Protein AF-A0A0L7LKC6-F1 (afdb_monomer_lite)

Structure (mmCIF, N/CA/C/O backbone):
data_AF-A0A0L7LKC6-F1
#
_entry.id   AF-A0A0L7LKC6-F1
#
loop_
_atom_site.group_PDB
_atom_site.id
_atom_site.type_symbol
_atom_site.label_atom_id
_atom_site.label_alt_id
_atom_site.label_comp_id
_atom_site.label_asym_id
_atom_site.label_entity_id
_atom_site.label_seq_id
_atom_site.pdbx_PDB_ins_code
_atom_site.Cartn_x
_atom_site.Cartn_y
_atom_site.Cartn_z
_atom_site.occupancy
_atom_site.B_iso_or_equiv
_atom_site.auth_seq_id
_atom_site.auth_comp_id
_atom_site.auth_asym_id
_atom_site.auth_atom_id
_atom_site.pdbx_PDB_model_num
ATOM 1 N N . MET A 1 1 ? -8.008 8.642 -16.893 1.00 49.41 1 MET A N 1
ATOM 2 C CA . MET A 1 1 ? -7.868 8.907 -15.448 1.00 49.41 1 MET A CA 1
ATOM 3 C C . MET A 1 1 ? -7.199 10.261 -15.296 1.00 49.41 1 MET A C 1
ATOM 5 O O . MET A 1 1 ? -6.427 10.618 -16.181 1.00 49.41 1 MET A O 1
ATOM 9 N N . ALA A 1 2 ? -7.560 11.034 -14.273 1.00 48.38 2 ALA A N 1
ATOM 10 C CA . ALA A 1 2 ? -6.862 12.281 -13.967 1.00 48.38 2 ALA A CA 1
ATOM 11 C C . ALA A 1 2 ? -5.479 11.953 -13.381 1.00 48.38 2 ALA A C 1
ATOM 13 O O . ALA A 1 2 ? -5.348 10.960 -12.669 1.00 48.38 2 ALA A O 1
ATOM 14 N N . SER A 1 3 ? -4.467 12.750 -13.718 1.00 54.53 3 SER A N 1
ATOM 15 C CA . SER A 1 3 ? -3.133 12.665 -13.119 1.00 54.53 3 SER A CA 1
ATOM 16 C C . SER A 1 3 ? -3.186 12.980 -11.621 1.00 54.53 3 SER A C 1
ATOM 18 O O . SER A 1 3 ? -4.077 13.701 -11.168 1.00 54.53 3 SER A O 1
ATOM 20 N N . GLU A 1 4 ? -2.225 12.453 -10.865 1.00 56.22 4 GLU A N 1
ATOM 21 C CA . GLU A 1 4 ? -2.029 12.768 -9.448 1.00 56.22 4 GLU A CA 1
ATOM 22 C C . GLU A 1 4 ? -1.992 14.291 -9.212 1.00 56.22 4 GLU A C 1
ATOM 24 O O . GLU A 1 4 ? -1.415 15.040 -10.004 1.00 56.22 4 GLU A O 1
ATOM 29 N N . THR A 1 5 ? -2.659 14.757 -8.152 1.00 63.75 5 THR A N 1
ATOM 30 C CA . THR A 1 5 ? -2.637 16.165 -7.727 1.00 63.75 5 THR A CA 1
ATOM 31 C C . THR A 1 5 ? -1.798 16.249 -6.464 1.00 63.75 5 THR A C 1
ATOM 33 O O . THR A 1 5 ? -2.287 15.955 -5.381 1.00 63.75 5 THR A O 1
ATOM 36 N N . ILE A 1 6 ? -0.527 16.612 -6.619 1.00 61.69 6 ILE A N 1
ATOM 37 C CA . ILE A 1 6 ? 0.430 16.690 -5.512 1.00 61.69 6 ILE A CA 1
ATOM 38 C C . ILE A 1 6 ? 0.058 17.881 -4.626 1.00 61.69 6 ILE A C 1
ATOM 40 O O . ILE A 1 6 ? -0.044 19.009 -5.109 1.00 61.69 6 ILE A O 1
ATOM 44 N N . VAL A 1 7 ? -0.129 17.634 -3.332 1.00 64.31 7 VAL A N 1
ATOM 45 C CA . VAL A 1 7 ? -0.417 18.666 -2.334 1.00 64.31 7 VAL A CA 1
ATOM 46 C C . VAL A 1 7 ? 0.659 18.572 -1.255 1.00 64.31 7 VAL A C 1
ATOM 48 O O . VAL A 1 7 ? 0.656 17.615 -0.484 1.00 64.31 7 VAL A O 1
ATOM 51 N N . PRO A 1 8 ? 1.598 19.531 -1.186 1.00 61.78 8 PRO A N 1
ATOM 52 C CA . PRO A 1 8 ? 2.610 19.523 -0.143 1.00 61.78 8 PRO A CA 1
ATOM 53 C C . PRO A 1 8 ? 1.982 19.648 1.256 1.00 61.78 8 PRO A C 1
ATOM 55 O O . PRO A 1 8 ? 0.966 20.341 1.405 1.00 61.78 8 PRO A O 1
ATOM 58 N N . PRO A 1 9 ? 2.587 19.040 2.293 1.00 57.75 9 PRO A N 1
ATOM 59 C CA . PRO A 1 9 ? 2.138 19.220 3.662 1.00 57.75 9 PRO A CA 1
ATOM 60 C C . PRO A 1 9 ? 2.182 20.702 4.036 1.00 57.75 9 PRO A C 1
ATOM 62 O O . PRO A 1 9 ? 3.088 21.433 3.649 1.00 57.75 9 PRO A O 1
ATOM 65 N N . THR A 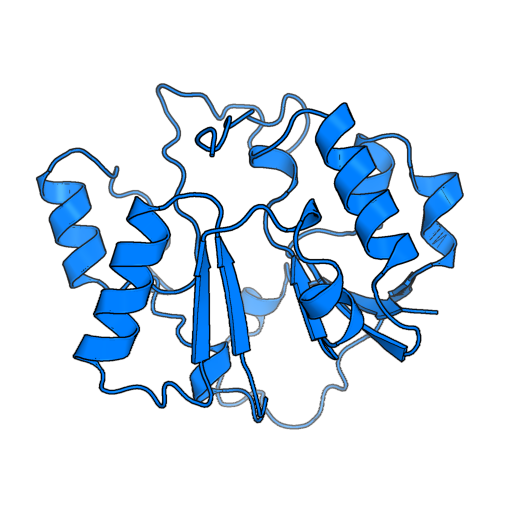1 10 ? 1.206 21.157 4.816 1.00 64.56 10 THR A N 1
ATOM 66 C CA . THR A 1 10 ? 1.157 22.545 5.312 1.00 64.56 10 THR A CA 1
ATOM 67 C C . THR A 1 10 ? 1.626 22.674 6.761 1.00 64.56 10 THR A C 1
ATOM 69 O O . THR A 1 10 ? 1.749 23.784 7.277 1.00 64.56 10 THR A O 1
ATOM 72 N N . VAL A 1 11 ? 1.895 21.545 7.423 1.00 53.06 11 VAL A N 1
ATOM 73 C CA . VAL A 1 11 ? 2.288 21.440 8.831 1.00 53.06 11 VAL A CA 1
ATOM 74 C C . VAL A 1 11 ? 3.196 20.227 9.042 1.00 53.06 11 VAL A C 1
ATOM 76 O O . VAL A 1 11 ? 2.973 19.177 8.444 1.00 53.06 11 VAL A O 1
ATOM 79 N N . GLY A 1 12 ? 4.180 20.363 9.937 1.00 58.22 12 GLY A N 1
ATOM 80 C CA . GLY A 1 12 ? 5.152 19.312 10.262 1.00 58.22 12 GLY A CA 1
ATOM 81 C C . GLY A 1 12 ? 6.422 19.360 9.409 1.00 58.22 12 GLY A C 1
ATOM 82 O O . GLY A 1 12 ? 6.702 20.362 8.748 1.00 58.22 12 GLY A O 1
ATOM 83 N N . ASP A 1 13 ? 7.204 18.281 9.457 1.00 41.50 13 ASP A N 1
ATOM 84 C CA . ASP A 1 13 ? 8.390 18.123 8.614 1.00 41.50 13 ASP A CA 1
ATOM 85 C C . ASP A 1 13 ? 7.995 18.156 7.128 1.00 41.50 13 ASP A C 1
ATOM 87 O O . ASP A 1 13 ? 6.923 17.686 6.751 1.00 41.50 13 ASP A O 1
ATOM 91 N N . GLN A 1 14 ? 8.856 18.740 6.287 1.00 52.66 14 GLN A N 1
ATOM 92 C CA . GLN A 1 14 ? 8.645 18.913 4.839 1.00 52.66 14 GLN A CA 1
ATOM 93 C C . GLN A 1 14 ? 7.528 19.908 4.448 1.00 52.66 14 GLN A C 1
ATOM 95 O O . GLN A 1 14 ? 7.188 20.010 3.269 1.00 52.66 14 GLN A O 1
ATOM 100 N N . ALA A 1 15 ? 7.004 20.708 5.390 1.00 64.00 15 ALA A N 1
ATOM 101 C CA . ALA A 1 15 ? 6.031 21.776 5.107 1.00 64.00 15 ALA A CA 1
ATOM 102 C C . ALA A 1 15 ? 6.582 22.950 4.260 1.00 64.00 15 ALA A C 1
ATOM 104 O O . ALA A 1 15 ? 5.842 23.840 3.844 1.00 64.00 15 ALA A O 1
ATOM 105 N N . ASP A 1 16 ? 7.891 22.975 4.006 1.00 62.47 16 ASP A N 1
ATOM 106 C CA . ASP A 1 16 ? 8.580 23.912 3.116 1.00 62.47 16 ASP A CA 1
ATOM 107 C C . ASP A 1 16 ? 8.631 23.439 1.645 1.00 62.47 16 ASP A C 1
ATOM 109 O O . ASP A 1 16 ? 9.067 24.189 0.759 1.00 62.47 16 ASP A O 1
ATOM 113 N N . CYS A 1 17 ? 8.156 22.222 1.362 1.00 59.12 17 CYS A N 1
ATOM 114 C CA . CYS A 1 17 ? 8.053 21.656 0.018 1.00 59.12 17 CYS A CA 1
ATOM 115 C C . CYS A 1 17 ? 6.951 22.336 -0.817 1.00 59.12 17 CYS A C 1
ATOM 117 O O . CYS A 1 17 ? 5.861 22.622 -0.335 1.00 59.12 17 CYS A O 1
ATOM 119 N N . ASN A 1 18 ? 7.213 22.596 -2.097 1.00 59.66 18 ASN A N 1
ATOM 120 C CA . ASN A 1 18 ? 6.288 23.201 -3.057 1.00 59.66 18 ASN A CA 1
ATOM 121 C C . ASN A 1 18 ? 6.643 22.818 -4.503 1.00 59.66 18 ASN A C 1
ATOM 123 O O . ASN A 1 18 ? 7.698 22.255 -4.776 1.00 59.66 18 ASN A O 1
ATOM 127 N N . GLU A 1 19 ? 5.784 23.170 -5.461 1.00 55.91 19 GLU A N 1
ATOM 128 C CA . GLU A 1 19 ? 5.959 22.816 -6.882 1.00 55.91 19 GLU A CA 1
ATOM 129 C C . GLU A 1 19 ? 7.264 23.347 -7.518 1.00 55.91 19 GLU A C 1
ATOM 131 O O . GLU A 1 19 ? 7.685 22.875 -8.574 1.00 55.91 19 GLU A O 1
ATOM 136 N N . VAL A 1 20 ? 7.923 24.336 -6.901 1.00 48.47 20 VAL A N 1
ATOM 137 C CA . VAL A 1 20 ? 9.159 24.950 -7.415 1.00 48.47 20 VAL A CA 1
ATOM 138 C C . VAL A 1 20 ? 10.409 24.235 -6.886 1.00 48.47 20 VAL A C 1
ATOM 140 O O . VAL A 1 20 ? 11.409 24.083 -7.612 1.00 48.47 20 VAL A O 1
ATOM 143 N N . ASN A 1 21 ? 10.383 23.812 -5.620 1.00 42.72 21 ASN A N 1
ATOM 144 C CA . ASN A 1 21 ? 11.525 23.212 -4.924 1.00 42.72 21 ASN A CA 1
ATOM 145 C C . ASN A 1 21 ? 11.410 21.690 -4.725 1.00 42.72 21 ASN A C 1
ATOM 147 O O . ASN A 1 21 ? 12.428 21.069 -4.428 1.00 42.72 21 ASN A O 1
ATOM 151 N N . THR A 1 22 ? 10.252 21.090 -5.007 1.00 43.66 22 THR A N 1
ATOM 152 C CA . THR A 1 22 ? 9.984 19.663 -4.805 1.00 43.66 22 THR A CA 1
ATOM 153 C C . THR A 1 22 ? 9.543 19.002 -6.110 1.00 43.66 22 THR A C 1
ATOM 155 O O . THR A 1 22 ? 8.730 19.529 -6.864 1.00 43.66 22 THR A O 1
ATOM 158 N N . CYS A 1 23 ? 10.114 17.834 -6.402 1.00 42.97 23 CYS A N 1
ATOM 159 C CA . CYS A 1 23 ? 9.735 16.979 -7.524 1.00 42.97 23 CYS A CA 1
ATOM 160 C C . CYS A 1 23 ? 9.348 15.618 -6.949 1.00 42.97 23 CYS A C 1
ATOM 162 O O . CYS A 1 23 ? 10.106 15.064 -6.156 1.00 42.97 23 CYS A O 1
ATOM 164 N N . HIS A 1 24 ? 8.165 15.125 -7.312 1.00 51.84 24 HIS A N 1
ATOM 165 C CA . HIS A 1 24 ? 7.630 13.883 -6.772 1.00 51.84 24 HIS A CA 1
ATOM 166 C C . HIS A 1 24 ? 8.155 12.659 -7.544 1.00 51.84 24 HIS A C 1
ATOM 168 O O . HIS A 1 24 ? 8.229 12.688 -8.774 1.00 51.84 24 HIS A O 1
ATOM 174 N N . VAL A 1 25 ? 8.548 11.612 -6.813 1.00 45.72 25 VAL A N 1
ATOM 175 C CA . VAL A 1 25 ? 9.184 10.390 -7.317 1.00 45.72 25 VAL A CA 1
ATOM 176 C C . VAL A 1 25 ? 8.585 9.214 -6.547 1.00 45.72 25 VAL A C 1
ATOM 178 O O . VAL A 1 25 ? 8.877 9.071 -5.363 1.00 45.72 25 VAL A O 1
ATOM 181 N N . ASP A 1 26 ? 7.750 8.396 -7.196 1.00 49.28 26 ASP A N 1
ATOM 182 C CA . ASP A 1 26 ? 7.097 7.251 -6.543 1.00 49.28 26 ASP A CA 1
ATOM 183 C C . ASP A 1 26 ? 8.088 6.084 -6.393 1.00 49.28 26 ASP A C 1
ATOM 185 O O . ASP A 1 26 ? 8.429 5.381 -7.348 1.00 49.28 26 ASP A O 1
ATOM 189 N N . GLU A 1 27 ? 8.635 5.927 -5.190 1.00 48.09 27 GLU A N 1
ATOM 190 C CA . GLU A 1 27 ? 9.711 4.992 -4.873 1.00 48.09 27 GLU A CA 1
ATOM 191 C C . GLU A 1 27 ? 9.216 3.536 -4.855 1.00 48.09 27 GLU A C 1
ATOM 193 O O . GLU A 1 27 ? 8.969 2.946 -3.803 1.00 48.09 27 GLU A O 1
ATOM 198 N N . PHE A 1 28 ? 9.099 2.928 -6.038 1.00 54.47 28 PHE A N 1
ATOM 199 C CA . PHE A 1 28 ? 8.843 1.490 -6.155 1.00 54.47 28 PHE A CA 1
ATOM 200 C C . PHE A 1 28 ? 9.919 0.742 -6.945 1.00 54.47 28 PHE A C 1
ATOM 202 O O . PHE A 1 28 ? 10.420 -0.277 -6.481 1.00 54.47 28 PHE A O 1
ATOM 209 N N . LEU A 1 29 ? 10.297 1.216 -8.136 1.00 49.72 29 LEU A N 1
ATOM 210 C CA . LEU A 1 29 ? 11.278 0.546 -8.997 1.00 49.72 29 LEU A CA 1
ATOM 211 C C . LEU A 1 29 ? 11.983 1.589 -9.862 1.00 49.72 29 LEU A C 1
ATOM 213 O O . LEU A 1 29 ? 11.552 1.819 -10.983 1.00 49.72 29 LEU A O 1
ATOM 217 N N . TYR A 1 30 ? 13.051 2.223 -9.390 1.00 54.31 30 TYR A N 1
ATOM 218 C CA . TYR A 1 30 ? 13.896 3.039 -10.264 1.00 54.31 30 TYR A CA 1
ATOM 219 C C . TYR A 1 30 ? 15.317 2.495 -10.252 1.00 54.31 30 TYR A C 1
ATOM 221 O O . TYR A 1 30 ? 15.909 2.335 -9.191 1.00 54.31 30 TYR A O 1
ATOM 229 N N . ASP A 1 31 ? 15.880 2.202 -11.423 1.00 54.69 31 ASP A N 1
ATOM 230 C CA . ASP A 1 31 ? 17.317 1.970 -11.528 1.00 54.69 31 ASP A CA 1
ATOM 231 C C . ASP A 1 31 ? 18.070 3.296 -11.735 1.00 54.69 31 ASP A C 1
ATOM 233 O O . ASP A 1 31 ? 17.504 4.330 -12.108 1.00 54.69 31 ASP A O 1
ATOM 237 N N . VAL A 1 32 ? 19.376 3.276 -11.467 1.00 53.59 32 VAL A N 1
ATOM 238 C CA . VAL A 1 32 ? 20.223 4.478 -11.505 1.00 53.59 32 VAL A CA 1
ATOM 239 C C . VAL A 1 32 ? 20.267 5.103 -12.909 1.00 53.59 32 VAL A C 1
ATOM 241 O O . VAL A 1 32 ? 20.351 6.325 -13.041 1.00 53.59 32 VAL A O 1
ATOM 244 N N . GLU A 1 33 ? 20.173 4.303 -13.975 1.00 58.47 33 GLU A N 1
ATOM 245 C CA . GLU A 1 33 ? 20.271 4.802 -15.351 1.00 58.47 33 GLU A CA 1
ATOM 246 C C . GLU A 1 33 ? 19.004 5.534 -15.808 1.00 58.47 33 GLU A C 1
ATOM 248 O O . GLU A 1 33 ? 19.078 6.503 -16.574 1.00 58.47 33 GLU A O 1
ATOM 253 N N . GLU A 1 34 ? 17.828 5.093 -15.371 1.00 60.25 34 GLU A N 1
ATOM 254 C CA . GLU A 1 34 ? 16.567 5.754 -15.701 1.00 60.25 34 GLU A CA 1
ATOM 255 C C . GLU A 1 34 ? 16.371 7.046 -14.911 1.00 60.25 34 GLU A C 1
ATOM 257 O O . GLU A 1 34 ? 16.004 8.068 -15.505 1.00 60.25 34 GLU A O 1
ATOM 262 N N . VAL A 1 35 ? 16.754 7.052 -13.631 1.00 58.72 35 VAL A N 1
ATOM 263 C CA . VAL A 1 35 ? 16.896 8.277 -12.826 1.00 58.72 35 VAL A CA 1
ATOM 264 C C . VAL A 1 35 ? 17.826 9.266 -13.537 1.00 58.72 35 VAL A C 1
ATOM 266 O O . VAL A 1 35 ? 17.485 10.441 -13.706 1.00 58.72 35 VAL A O 1
ATOM 269 N N . GLU A 1 36 ? 18.963 8.799 -14.065 1.00 56.59 36 GLU A N 1
ATOM 270 C CA . GLU A 1 36 ? 19.875 9.635 -14.848 1.00 56.59 36 GLU A CA 1
ATOM 271 C C . GLU A 1 36 ? 19.246 10.193 -16.131 1.00 56.59 36 GLU A C 1
ATOM 273 O O . GLU A 1 36 ? 19.482 11.355 -16.481 1.00 56.59 36 GLU A O 1
ATOM 278 N N . LYS A 1 37 ? 18.471 9.388 -16.867 1.00 59.69 37 LY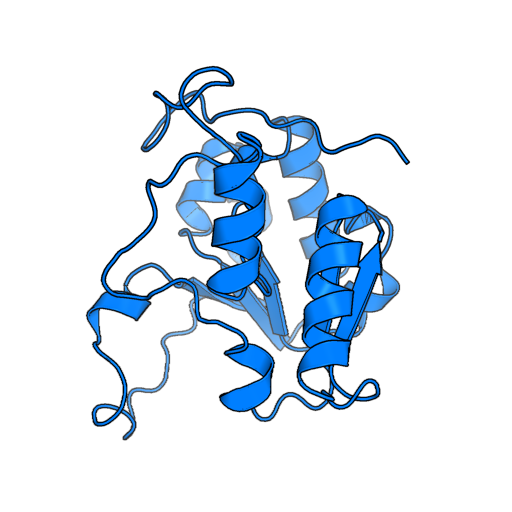S A N 1
ATOM 279 C CA . LYS A 1 37 ? 17.800 9.825 -18.104 1.00 59.69 37 LYS A CA 1
ATOM 280 C C . LYS A 1 37 ? 16.731 10.876 -17.812 1.00 59.69 37 LYS A C 1
ATOM 282 O O . LYS A 1 37 ? 16.636 11.853 -18.557 1.00 59.69 37 LYS A O 1
ATOM 287 N N . LEU A 1 38 ? 15.953 10.710 -16.743 1.00 54.03 38 LEU A N 1
ATOM 288 C CA . LEU A 1 38 ? 14.945 11.682 -16.310 1.00 54.03 38 LEU A CA 1
ATOM 289 C C . LEU A 1 38 ? 15.597 12.977 -15.807 1.00 54.03 38 LEU A C 1
ATOM 291 O O . LEU A 1 38 ? 15.165 14.070 -16.183 1.00 54.03 38 LEU A O 1
ATOM 295 N N . ALA A 1 39 ? 16.712 12.870 -15.079 1.00 53.97 39 ALA A N 1
ATOM 296 C CA . ALA A 1 39 ? 17.492 14.022 -14.637 1.00 53.97 39 ALA A CA 1
ATOM 297 C C . ALA A 1 39 ? 18.125 14.792 -15.809 1.00 53.97 39 ALA A C 1
ATOM 299 O O . ALA A 1 39 ? 18.045 16.018 -15.863 1.00 53.97 39 ALA A O 1
ATOM 300 N N . LYS A 1 40 ? 18.696 14.093 -16.804 1.00 52.72 40 LYS A N 1
ATOM 301 C CA . LYS A 1 40 ? 19.243 14.708 -18.034 1.00 52.72 40 LYS A CA 1
ATOM 302 C C . LYS A 1 40 ? 18.167 15.422 -18.857 1.00 52.72 40 LYS A C 1
ATOM 304 O O . LYS A 1 40 ? 18.462 16.419 -19.508 1.00 52.72 40 LYS A O 1
ATOM 309 N N . LYS A 1 41 ? 16.921 14.941 -18.812 1.00 58.12 41 LYS A N 1
ATOM 310 C CA . LYS A 1 41 ? 15.762 15.575 -19.462 1.00 58.12 41 LYS A CA 1
ATOM 311 C C . LYS A 1 41 ? 15.170 16.744 -18.661 1.00 58.12 41 LYS A C 1
ATOM 313 O O . LYS A 1 41 ? 14.174 17.313 -19.096 1.00 58.12 41 LYS A O 1
ATOM 318 N N . GLY A 1 42 ? 15.739 17.089 -17.500 1.00 43.38 42 GLY A N 1
ATOM 319 C CA . GLY A 1 42 ? 15.222 18.140 -16.617 1.00 43.38 42 GLY A CA 1
ATOM 320 C C . GLY A 1 42 ? 13.878 17.795 -15.968 1.00 43.38 42 GLY A C 1
ATOM 321 O O . GLY A 1 42 ? 13.204 18.679 -15.452 1.00 43.38 42 GLY A O 1
ATOM 322 N N . LYS A 1 43 ? 13.482 16.518 -16.015 1.00 44.94 43 LYS A N 1
ATOM 323 C CA . LYS A 1 43 ? 12.229 16.000 -15.451 1.00 44.94 43 LYS A CA 1
ATOM 324 C C . LYS A 1 43 ? 12.376 15.570 -13.988 1.00 44.94 43 LYS A C 1
ATOM 326 O O . LYS A 1 43 ? 11.372 15.289 -13.356 1.00 44.94 43 LYS A O 1
ATOM 331 N N . LEU A 1 44 ? 13.610 15.536 -13.473 1.00 42.44 44 LEU A N 1
ATOM 332 C CA . LEU A 1 44 ? 13.962 15.098 -12.124 1.00 42.44 44 LEU A CA 1
ATOM 333 C C . LEU A 1 44 ? 15.155 15.921 -11.592 1.00 42.44 44 LEU A C 1
ATOM 335 O O . LEU A 1 44 ? 16.144 16.092 -12.309 1.00 42.44 44 LEU A O 1
ATOM 339 N N . LYS A 1 45 ? 15.093 16.449 -10.360 1.00 38.62 45 LYS A N 1
ATOM 340 C CA . LYS A 1 45 ? 16.226 17.153 -9.712 1.00 38.62 45 LYS A CA 1
ATOM 341 C C . LYS A 1 45 ? 17.041 16.173 -8.847 1.00 38.62 45 LYS A C 1
ATOM 343 O O . LYS A 1 45 ? 16.477 15.355 -8.138 1.00 38.62 45 LYS A O 1
ATOM 348 N N . ARG A 1 46 ? 18.379 16.258 -8.918 1.00 42.97 46 ARG A N 1
ATOM 349 C CA . ARG A 1 46 ? 19.371 15.279 -8.400 1.00 42.97 46 ARG A CA 1
ATOM 350 C C . ARG A 1 46 ? 19.592 15.269 -6.872 1.00 42.97 46 ARG A C 1
ATOM 352 O O . ARG A 1 46 ? 20.724 15.081 -6.438 1.00 42.97 46 ARG A O 1
ATOM 359 N N . GLN A 1 47 ? 18.581 15.516 -6.050 1.00 40.09 47 GLN A N 1
ATOM 360 C CA . GLN A 1 47 ? 18.749 15.407 -4.595 1.00 40.09 47 GLN A CA 1
ATOM 361 C C . GLN A 1 47 ? 17.936 14.218 -4.086 1.00 40.09 47 GLN A C 1
ATOM 363 O O . GLN A 1 47 ? 16.727 14.315 -3.929 1.00 40.09 47 GLN A O 1
ATOM 368 N N . TYR A 1 48 ? 18.625 13.091 -3.907 1.00 43.19 48 TYR A N 1
ATOM 369 C CA . TYR A 1 48 ? 18.150 11.858 -3.277 1.00 43.19 48 TYR A CA 1
ATOM 370 C C . TYR A 1 48 ? 19.342 11.168 -2.587 1.00 43.19 48 TYR A C 1
ATOM 372 O O . TYR A 1 48 ? 20.496 11.508 -2.867 1.00 43.19 48 TYR A O 1
ATOM 380 N N . CYS A 1 49 ? 19.063 10.253 -1.654 1.00 39.75 49 CYS A N 1
ATOM 381 C CA . CYS A 1 49 ? 20.053 9.648 -0.759 1.00 39.75 49 CYS A CA 1
ATOM 382 C C . CYS A 1 49 ? 21.224 8.994 -1.525 1.00 39.75 49 CYS A C 1
ATOM 384 O O . CYS A 1 49 ? 21.040 8.062 -2.313 1.00 39.75 49 CYS A O 1
ATOM 386 N N . LEU A 1 50 ? 22.441 9.496 -1.281 1.00 34.00 50 LEU A N 1
ATOM 387 C CA . LEU A 1 50 ? 23.685 8.992 -1.878 1.00 34.00 50 LEU A CA 1
ATOM 388 C C . LEU A 1 50 ? 24.167 7.688 -1.230 1.00 34.00 50 LEU A C 1
ATOM 390 O O . LEU A 1 50 ? 24.984 6.985 -1.827 1.00 34.00 50 LEU A O 1
ATOM 394 N N . ASP A 1 51 ? 23.625 7.346 -0.062 1.00 35.38 51 ASP A N 1
ATOM 395 C CA . ASP A 1 51 ? 23.987 6.134 0.666 1.00 35.38 51 ASP A CA 1
ATOM 396 C C . ASP A 1 51 ? 23.201 4.919 0.136 1.00 35.38 51 ASP A C 1
ATOM 398 O O . ASP A 1 51 ? 23.793 3.882 -0.171 1.00 35.38 51 ASP A O 1
ATOM 402 N N . CYS A 1 52 ? 21.893 5.058 -0.132 1.00 37.38 52 CYS A N 1
ATOM 403 C CA . CYS A 1 52 ? 21.045 3.931 -0.554 1.00 37.38 52 CYS A CA 1
ATOM 404 C C . CYS A 1 52 ? 20.928 3.726 -2.085 1.00 37.38 52 CYS A C 1
ATOM 406 O O . CYS A 1 52 ? 20.450 2.682 -2.539 1.00 37.38 52 CYS A O 1
ATOM 408 N N . ASN A 1 53 ? 21.384 4.685 -2.909 1.00 38.50 53 ASN A N 1
ATOM 409 C CA . ASN A 1 53 ? 21.385 4.625 -4.386 1.00 38.50 53 ASN A CA 1
ATOM 410 C C . ASN A 1 53 ? 20.036 4.239 -5.047 1.00 38.50 53 ASN A C 1
ATOM 412 O O . ASN A 1 53 ? 20.037 3.754 -6.180 1.00 38.50 53 ASN A O 1
ATOM 416 N N . SER A 1 54 ? 18.897 4.423 -4.370 1.00 44.88 54 SER A N 1
ATOM 417 C CA . SER A 1 54 ? 17.550 4.137 -4.904 1.00 44.88 54 SER A CA 1
ATOM 418 C C . SER A 1 54 ? 17.369 2.717 -5.482 1.00 44.88 54 SER A C 1
ATOM 420 O O . SER A 1 54 ? 16.600 2.514 -6.410 1.00 44.88 54 SER A O 1
ATOM 422 N N . ARG A 1 55 ? 18.071 1.702 -4.953 1.00 37.62 55 ARG A N 1
ATOM 423 C CA . ARG A 1 55 ? 18.157 0.340 -5.537 1.00 37.62 55 ARG A CA 1
ATOM 424 C C . ARG A 1 55 ? 16.982 -0.613 -5.259 1.00 37.62 55 ARG A C 1
ATOM 426 O O . ARG A 1 55 ? 17.101 -1.816 -5.508 1.00 37.62 55 ARG A O 1
ATOM 433 N N . ASN A 1 56 ? 15.856 -0.154 -4.728 1.00 43.28 56 ASN A N 1
ATOM 434 C CA . ASN A 1 56 ? 14.936 -1.067 -4.052 1.00 43.28 56 ASN A CA 1
ATOM 435 C C . ASN A 1 56 ? 13.896 -1.747 -4.955 1.00 43.28 56 ASN A C 1
ATOM 437 O O . ASN A 1 56 ? 12.712 -1.463 -4.910 1.00 43.28 56 ASN A O 1
ATOM 441 N N . ILE A 1 57 ? 14.325 -2.820 -5.623 1.00 49.31 57 ILE A N 1
ATOM 442 C CA . ILE A 1 57 ? 13.459 -3.960 -5.978 1.00 49.31 57 ILE A CA 1
ATOM 443 C C . ILE A 1 57 ? 13.306 -4.891 -4.744 1.00 49.31 57 ILE A C 1
ATOM 445 O O . ILE A 1 57 ? 13.235 -6.123 -4.841 1.00 49.31 57 ILE A O 1
ATOM 449 N N . THR A 1 58 ? 13.363 -4.332 -3.533 1.00 55.12 58 THR A N 1
ATOM 450 C CA . THR A 1 58 ? 13.686 -5.087 -2.316 1.00 55.12 58 THR A CA 1
ATOM 451 C C . THR A 1 58 ? 12.581 -6.051 -1.920 1.00 55.12 58 THR A C 1
ATOM 453 O O . THR A 1 58 ? 12.875 -7.176 -1.521 1.00 55.12 58 THR A O 1
ATOM 456 N N . ALA A 1 59 ? 11.317 -5.707 -2.174 1.00 60.31 59 ALA A N 1
ATOM 457 C CA . ALA A 1 59 ? 10.216 -6.647 -1.992 1.00 60.31 59 ALA A CA 1
ATOM 458 C C . ALA A 1 59 ? 10.372 -7.912 -2.861 1.00 60.31 59 ALA A C 1
ATOM 460 O O . ALA A 1 59 ? 10.066 -9.011 -2.403 1.00 60.31 59 ALA A O 1
ATOM 461 N N . TYR A 1 60 ? 10.870 -7.804 -4.097 1.00 64.38 60 TYR A N 1
ATOM 462 C CA . TYR A 1 60 ? 11.002 -8.955 -4.999 1.00 64.38 60 TYR A CA 1
ATOM 463 C C . TYR A 1 60 ? 12.142 -9.898 -4.596 1.00 64.38 60 TYR A C 1
ATOM 465 O O . TYR A 1 60 ? 11.962 -11.118 -4.629 1.00 64.38 60 TYR A O 1
ATOM 473 N N . TYR A 1 61 ? 13.298 -9.348 -4.210 1.00 60.38 61 TYR A N 1
ATOM 474 C CA . TYR A 1 61 ? 14.496 -10.138 -3.902 1.00 60.38 61 TYR A CA 1
ATOM 475 C C . TYR A 1 61 ? 14.623 -10.546 -2.432 1.00 60.38 61 TYR A C 1
ATOM 477 O O . TYR A 1 61 ? 15.128 -11.630 -2.156 1.00 60.38 61 TYR A O 1
ATOM 485 N N . PHE A 1 62 ? 14.162 -9.714 -1.496 1.00 62.91 62 PHE A N 1
ATOM 486 C CA . PHE A 1 62 ? 14.370 -9.921 -0.056 1.00 62.91 62 PHE A CA 1
ATOM 487 C C . PHE A 1 62 ? 13.118 -10.386 0.688 1.00 62.91 62 PHE A C 1
ATOM 489 O O . PHE A 1 62 ? 13.167 -10.609 1.895 1.00 62.91 62 PHE A O 1
ATOM 496 N N . SER A 1 63 ? 11.997 -10.574 -0.012 1.00 63.28 63 SER A N 1
ATOM 497 C CA . SER A 1 63 ? 10.823 -11.225 0.563 1.00 63.28 63 SER A CA 1
ATOM 498 C C . SER A 1 63 ? 10.554 -12.572 -0.100 1.00 63.28 63 SER A C 1
ATOM 500 O O . SER A 1 63 ? 10.908 -12.812 -1.255 1.00 63.28 63 SER A O 1
ATOM 502 N N . ASN A 1 64 ? 9.832 -13.432 0.616 1.00 69.94 64 ASN A N 1
ATOM 503 C CA . ASN A 1 64 ? 9.239 -14.653 0.071 1.00 69.94 64 ASN A CA 1
ATOM 504 C C . ASN A 1 64 ? 7.786 -14.430 -0.390 1.00 69.94 64 ASN A C 1
ATOM 506 O O . ASN A 1 64 ? 7.023 -15.388 -0.507 1.00 69.94 64 ASN A O 1
ATOM 510 N N . ALA A 1 65 ? 7.372 -13.178 -0.632 1.00 76.06 65 ALA A N 1
ATOM 511 C CA . ALA A 1 65 ? 6.022 -12.884 -1.101 1.00 76.06 65 ALA A CA 1
ATOM 512 C C . ALA A 1 65 ? 5.768 -13.564 -2.454 1.00 76.06 65 ALA A C 1
ATOM 514 O O . ALA A 1 65 ? 6.502 -13.336 -3.422 1.00 76.06 65 ALA A O 1
ATOM 515 N N . GLY A 1 66 ? 4.725 -14.398 -2.516 1.00 77.12 66 GLY A N 1
ATOM 516 C CA . GLY A 1 66 ? 4.361 -15.138 -3.726 1.00 77.12 66 GLY A CA 1
ATOM 517 C C . GLY A 1 66 ? 3.828 -14.245 -4.850 1.00 77.12 66 GLY A C 1
ATOM 518 O O . GLY A 1 66 ? 3.958 -14.587 -6.024 1.00 77.12 66 GLY A O 1
ATOM 519 N N . THR A 1 67 ? 3.264 -13.086 -4.509 1.00 88.00 67 THR A N 1
ATOM 520 C CA . THR A 1 67 ? 2.783 -12.087 -5.468 1.00 88.00 67 THR A CA 1
ATOM 521 C C . THR A 1 67 ? 2.990 -10.688 -4.895 1.00 88.00 67 THR A C 1
ATOM 523 O O . THR A 1 67 ? 2.762 -10.460 -3.710 1.00 88.00 67 THR A O 1
ATOM 526 N N . ILE A 1 68 ? 3.438 -9.772 -5.746 1.00 87.56 68 ILE A N 1
ATOM 527 C CA . ILE A 1 68 ? 3.741 -8.374 -5.462 1.00 87.56 68 ILE A CA 1
ATOM 528 C C . ILE A 1 68 ? 3.003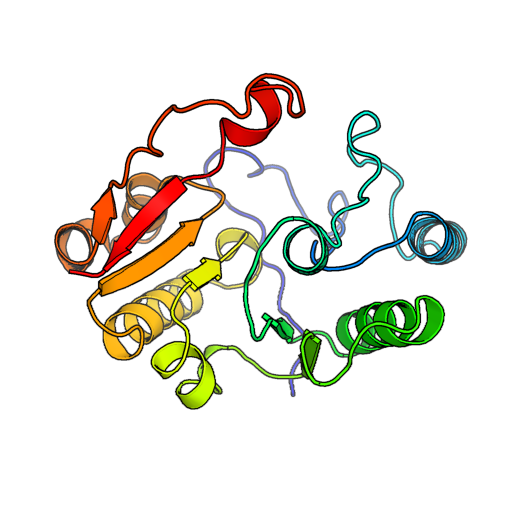 -7.550 -6.512 1.00 87.56 68 ILE A C 1
ATOM 530 O O . ILE A 1 68 ? 3.170 -7.774 -7.713 1.00 87.56 68 ILE A O 1
ATOM 534 N N . ILE A 1 69 ? 2.163 -6.625 -6.060 1.00 90.25 69 ILE A N 1
ATOM 535 C CA . ILE A 1 69 ? 1.364 -5.778 -6.941 1.00 90.25 69 ILE A CA 1
ATOM 536 C C . ILE A 1 69 ? 1.581 -4.325 -6.535 1.00 90.25 69 ILE A C 1
ATOM 538 O O . ILE A 1 69 ? 1.228 -3.950 -5.421 1.00 90.25 69 ILE A O 1
ATOM 542 N N . GLY A 1 70 ? 2.153 -3.535 -7.442 1.00 89.88 70 GLY A N 1
ATOM 543 C CA . GLY A 1 70 ? 2.172 -2.078 -7.347 1.00 89.88 70 GLY A CA 1
ATOM 544 C C . GLY A 1 70 ? 0.895 -1.510 -7.960 1.00 89.88 70 GLY A C 1
ATOM 545 O O . GLY A 1 70 ? 0.529 -1.888 -9.076 1.00 89.88 70 GLY A O 1
ATOM 546 N N . VAL A 1 71 ? 0.197 -0.641 -7.234 1.00 88.94 71 VAL A N 1
ATOM 547 C CA . VAL A 1 71 ? -0.922 0.148 -7.766 1.00 88.94 71 VAL A CA 1
ATOM 548 C C . VAL A 1 71 ? -0.436 1.581 -7.876 1.00 88.94 71 VAL A C 1
ATOM 550 O O . VAL A 1 71 ? -0.081 2.173 -6.867 1.00 88.94 71 VAL A O 1
ATOM 553 N N . GLU A 1 72 ? -0.397 2.101 -9.095 1.00 84.94 72 GLU A N 1
ATOM 554 C CA . GLU A 1 72 ? 0.221 3.385 -9.420 1.00 84.94 72 GLU A CA 1
ATOM 555 C C . GLU A 1 72 ? -0.768 4.211 -10.252 1.00 84.94 72 GLU A C 1
ATOM 557 O O . GLU A 1 72 ? -1.361 3.720 -11.214 1.00 84.94 72 GLU A O 1
ATOM 562 N N . MET A 1 73 ? -0.973 5.473 -9.888 1.00 82.25 73 MET A N 1
ATOM 563 C CA . MET A 1 73 ? -1.896 6.372 -10.585 1.00 82.25 73 MET A CA 1
ATOM 564 C C . MET A 1 73 ? -1.244 7.073 -11.777 1.00 82.25 73 MET A C 1
ATOM 566 O O . MET A 1 73 ? -1.931 7.470 -12.720 1.00 82.25 73 MET A O 1
ATOM 570 N N . ASN A 1 74 ? 0.074 7.250 -11.750 1.00 80.31 74 ASN A N 1
ATOM 571 C CA . ASN A 1 74 ? 0.832 7.904 -12.795 1.00 80.31 74 ASN A CA 1
ATOM 572 C C . ASN A 1 74 ? 1.244 6.900 -13.878 1.00 80.31 74 ASN A C 1
ATOM 574 O O . ASN A 1 74 ? 2.095 6.028 -13.694 1.00 80.31 74 ASN A O 1
ATOM 578 N N . LYS A 1 75 ? 0.666 7.065 -15.069 1.00 84.69 75 LYS A N 1
ATOM 579 C CA . LYS A 1 75 ? 0.969 6.211 -16.218 1.00 84.69 75 LYS A CA 1
ATOM 580 C C . LYS A 1 75 ? 2.455 6.213 -16.605 1.00 84.69 75 LYS A C 1
ATOM 582 O O . LYS A 1 75 ? 2.973 5.168 -16.983 1.00 84.69 75 LYS A O 1
ATOM 587 N N . GLU A 1 76 ? 3.143 7.351 -16.532 1.00 82.06 76 GLU A N 1
ATOM 588 C CA . GLU A 1 76 ? 4.569 7.419 -16.879 1.00 82.06 76 GLU A CA 1
ATOM 589 C C . GLU A 1 76 ? 5.413 6.624 -15.876 1.00 82.06 76 GLU A C 1
ATOM 591 O O . GLU A 1 76 ? 6.312 5.889 -16.285 1.00 82.06 76 GLU A O 1
ATOM 596 N N . CYS A 1 77 ? 5.080 6.695 -14.584 1.00 77.62 77 CYS A N 1
ATOM 597 C CA . CYS A 1 77 ? 5.707 5.864 -13.560 1.00 77.62 77 CYS A CA 1
ATOM 598 C C . CYS A 1 77 ? 5.430 4.376 -13.798 1.00 77.62 77 CYS A C 1
ATOM 600 O O . CYS A 1 77 ? 6.370 3.585 -13.769 1.00 77.62 77 CYS A O 1
ATOM 602 N N . CYS A 1 78 ? 4.193 3.998 -14.147 1.00 81.38 78 CYS A N 1
ATOM 603 C CA . CYS A 1 78 ? 3.878 2.619 -14.539 1.00 81.38 78 CYS A CA 1
ATOM 604 C C . CYS A 1 78 ? 4.785 2.142 -15.680 1.00 81.38 78 CYS A C 1
ATOM 606 O O . CYS A 1 78 ? 5.384 1.075 -15.593 1.00 81.38 78 CYS A O 1
ATOM 608 N N . GLU A 1 79 ? 4.925 2.945 -16.738 1.00 84.62 79 GLU A N 1
ATOM 609 C CA . GLU A 1 79 ? 5.744 2.604 -17.905 1.00 84.62 79 GLU A CA 1
ATOM 610 C C . GLU A 1 79 ? 7.238 2.468 -17.561 1.00 84.62 79 GLU A C 1
ATOM 612 O O . GLU A 1 79 ? 7.942 1.675 -18.189 1.00 84.62 79 GLU A O 1
ATOM 617 N N . VAL A 1 80 ? 7.743 3.238 -16.594 1.00 80.12 80 VAL A N 1
ATOM 618 C CA . VAL A 1 80 ? 9.118 3.113 -16.078 1.00 80.12 80 VAL A CA 1
ATOM 619 C C . VAL A 1 80 ? 9.277 1.811 -15.290 1.00 80.12 80 VAL A C 1
ATOM 621 O O . VAL A 1 80 ? 10.142 0.994 -15.602 1.00 80.12 80 VAL A O 1
ATOM 624 N N . GLN A 1 81 ? 8.377 1.548 -14.345 1.00 80.31 81 GLN A N 1
ATOM 625 C CA . GLN A 1 81 ? 8.401 0.328 -13.540 1.00 80.31 81 GLN A CA 1
ATOM 626 C C . GLN A 1 81 ? 8.275 -0.941 -14.414 1.00 80.31 81 GLN A C 1
ATOM 628 O O . GLN A 1 81 ? 8.999 -1.921 -14.222 1.00 80.31 81 GLN A O 1
ATOM 633 N N . GLU A 1 82 ? 7.413 -0.920 -15.435 1.00 85.25 82 GLU A N 1
ATOM 634 C CA . GLU A 1 82 ? 7.267 -2.010 -16.407 1.00 85.25 82 GLU A CA 1
ATOM 635 C C . GLU A 1 82 ? 8.535 -2.230 -17.245 1.00 85.25 82 GLU A C 1
ATOM 637 O O . GLU A 1 82 ? 8.889 -3.376 -17.542 1.00 85.25 82 GLU A O 1
ATOM 642 N N . LYS A 1 83 ? 9.254 -1.163 -17.623 1.00 82.25 83 LYS A N 1
ATOM 643 C CA . LYS A 1 83 ? 10.543 -1.296 -18.321 1.00 82.25 83 LYS A CA 1
ATOM 644 C C . LYS A 1 83 ? 11.563 -2.015 -17.461 1.00 82.25 83 LYS A C 1
ATOM 646 O O . LYS A 1 83 ? 12.214 -2.913 -17.981 1.00 82.25 83 LYS A O 1
ATOM 651 N N . ILE A 1 84 ? 11.648 -1.704 -16.171 1.00 76.94 84 ILE A N 1
ATOM 652 C CA . ILE A 1 84 ? 12.561 -2.377 -15.237 1.00 76.94 84 ILE A CA 1
ATOM 653 C C . ILE A 1 84 ? 12.201 -3.855 -15.086 1.00 76.94 84 ILE A C 1
ATOM 655 O O . ILE A 1 84 ? 13.073 -4.716 -15.220 1.00 76.94 84 ILE A O 1
ATOM 659 N N . ILE A 1 85 ? 10.915 -4.174 -14.904 1.00 79.44 85 ILE A N 1
ATOM 660 C CA . ILE A 1 85 ? 10.438 -5.566 -14.846 1.00 79.44 85 ILE A CA 1
ATOM 661 C C . ILE A 1 85 ? 10.894 -6.346 -16.089 1.00 79.44 85 ILE A C 1
ATOM 663 O O . ILE A 1 85 ? 11.382 -7.473 -15.971 1.00 79.44 85 ILE A O 1
ATOM 667 N N . ASN A 1 86 ? 10.790 -5.740 -17.274 1.00 81.31 86 ASN A N 1
ATOM 668 C CA . ASN A 1 86 ? 11.190 -6.367 -18.534 1.00 81.31 86 ASN A CA 1
ATOM 669 C C . ASN A 1 86 ? 12.715 -6.432 -18.719 1.00 81.31 86 ASN A C 1
ATOM 671 O O . ASN A 1 86 ? 13.244 -7.484 -19.075 1.00 81.31 86 ASN A O 1
ATOM 675 N N . GLN A 1 87 ? 13.425 -5.334 -18.454 1.00 79.31 87 GLN A N 1
ATOM 676 C CA . GLN A 1 87 ? 14.878 -5.204 -18.597 1.00 79.31 87 GLN A CA 1
ATOM 677 C C . GLN A 1 87 ? 15.613 -6.250 -17.760 1.00 79.31 87 GLN A C 1
ATOM 679 O O . GLN A 1 87 ? 16.553 -6.879 -18.242 1.00 79.31 87 GLN A O 1
ATOM 684 N N . TYR A 1 88 ? 15.145 -6.485 -16.535 1.00 75.62 88 TYR A N 1
ATOM 685 C CA . TYR A 1 88 ? 15.731 -7.467 -15.626 1.00 75.62 88 TYR A CA 1
ATOM 686 C C . TYR A 1 88 ? 15.073 -8.850 -15.707 1.00 75.62 88 TYR A C 1
ATOM 688 O O . TYR A 1 88 ? 15.380 -9.715 -14.890 1.00 75.62 88 TYR A O 1
ATOM 696 N N . SER A 1 89 ? 14.192 -9.084 -16.691 1.00 77.81 89 SER A N 1
ATOM 697 C CA . SER A 1 89 ? 13.503 -10.369 -16.898 1.00 77.81 89 SER A CA 1
ATOM 698 C C . SER A 1 89 ? 12.848 -10.908 -15.620 1.00 77.81 89 SER A C 1
ATOM 700 O O . SER A 1 89 ? 12.922 -12.100 -15.309 1.00 77.81 89 SER A O 1
ATOM 702 N N . MET A 1 90 ? 12.227 -10.018 -14.846 1.00 80.06 90 MET A N 1
ATOM 703 C CA . MET A 1 90 ? 11.553 -10.396 -13.611 1.00 80.06 90 MET A CA 1
ATOM 704 C C . MET A 1 90 ? 10.360 -11.300 -13.900 1.00 80.06 90 MET A C 1
ATOM 706 O O . MET A 1 90 ? 9.696 -11.198 -14.932 1.00 80.06 90 MET A O 1
ATOM 710 N N . ASN A 1 91 ? 10.058 -12.191 -12.958 1.00 81.75 91 ASN A N 1
ATOM 711 C CA . ASN A 1 91 ? 8.940 -13.105 -13.097 1.00 81.75 91 ASN A CA 1
ATOM 712 C C . ASN A 1 91 ? 7.618 -12.322 -13.056 1.00 81.75 91 ASN A C 1
ATOM 714 O O . ASN A 1 91 ? 7.138 -11.958 -11.983 1.00 81.75 91 ASN A O 1
ATOM 718 N N . GLN A 1 92 ? 7.003 -12.129 -14.223 1.00 84.00 92 GLN A N 1
ATOM 719 C CA . GLN A 1 92 ? 5.734 -11.410 -14.385 1.00 84.00 92 GLN A CA 1
ATOM 720 C C . GLN A 1 92 ? 4.537 -12.102 -13.706 1.00 84.00 92 GLN A C 1
ATOM 722 O O . GLN A 1 92 ? 3.488 -11.490 -13.511 1.00 84.00 92 GLN A O 1
ATOM 727 N N . ASN A 1 93 ? 4.666 -13.374 -13.310 1.00 89.06 93 ASN A N 1
ATOM 728 C CA . ASN A 1 93 ? 3.661 -14.031 -12.467 1.00 89.06 93 ASN A CA 1
ATOM 729 C C . ASN A 1 93 ? 3.793 -13.633 -10.993 1.00 89.06 93 ASN A C 1
ATOM 731 O O . ASN A 1 93 ? 2.838 -13.791 -10.237 1.00 89.06 93 ASN A O 1
ATOM 735 N N . ARG A 1 94 ? 4.961 -13.119 -10.591 1.00 82.19 94 ARG A N 1
ATOM 736 C CA . ARG A 1 94 ? 5.267 -12.707 -9.221 1.00 82.19 94 ARG A CA 1
ATOM 737 C C . ARG A 1 94 ? 5.135 -11.203 -9.016 1.00 82.19 94 ARG A C 1
ATOM 739 O O . ARG A 1 94 ? 4.632 -10.820 -7.972 1.00 82.19 94 ARG A O 1
ATOM 746 N N . ILE A 1 95 ? 5.571 -10.368 -9.958 1.00 84.69 95 ILE A N 1
ATOM 747 C CA . ILE A 1 95 ? 5.505 -8.904 -9.837 1.00 84.69 95 ILE A CA 1
ATOM 748 C C . ILE A 1 95 ? 4.693 -8.288 -10.971 1.00 84.69 95 ILE A C 1
ATOM 750 O O . ILE A 1 95 ? 4.864 -8.661 -12.133 1.00 84.69 95 ILE A O 1
ATOM 754 N N . LYS A 1 96 ? 3.792 -7.366 -10.622 1.00 89.81 96 LYS A N 1
ATOM 755 C CA . LYS A 1 96 ? 2.942 -6.633 -11.565 1.00 89.81 96 LYS A CA 1
ATOM 756 C C . LYS A 1 96 ? 2.757 -5.193 -11.108 1.00 89.81 96 LYS A C 1
ATOM 758 O O . LYS A 1 96 ? 2.692 -4.932 -9.910 1.00 89.81 96 LYS A O 1
ATOM 763 N N . VAL A 1 97 ? 2.605 -4.297 -12.071 1.00 88.31 97 VAL A N 1
ATOM 764 C CA . VAL A 1 97 ? 2.233 -2.897 -11.852 1.00 88.31 97 VAL A CA 1
ATOM 765 C C . VAL A 1 97 ? 0.878 -2.683 -12.500 1.00 88.31 97 VAL A C 1
ATOM 767 O O . VAL A 1 97 ? 0.608 -3.237 -13.567 1.00 88.31 97 VAL A O 1
ATOM 770 N N . ILE A 1 98 ? -0.009 -1.953 -11.833 1.00 90.06 98 ILE A N 1
ATOM 771 C CA . ILE A 1 98 ? -1.347 -1.689 -12.343 1.00 90.06 98 ILE A CA 1
ATOM 772 C C . ILE A 1 98 ? -1.636 -0.200 -12.263 1.00 90.06 98 ILE A C 1
ATOM 774 O O . ILE A 1 98 ? -1.722 0.363 -11.176 1.00 90.06 98 ILE A O 1
ATOM 778 N N . HIS A 1 99 ? -1.851 0.392 -13.437 1.00 93.06 99 HIS A N 1
ATOM 779 C CA . HIS A 1 99 ? -2.256 1.781 -13.583 1.00 93.06 99 HIS A CA 1
ATOM 780 C C . HIS A 1 99 ? -3.705 1.980 -13.107 1.00 93.06 99 HIS A C 1
ATOM 782 O O . HIS A 1 99 ? -4.648 1.667 -13.841 1.00 93.06 99 HIS A O 1
ATOM 788 N N . SER A 1 100 ? -3.887 2.430 -11.865 1.00 89.88 100 SER A N 1
ATOM 789 C CA . SER A 1 100 ? -5.193 2.611 -11.218 1.00 89.88 100 SER A CA 1
ATOM 790 C C . SER A 1 100 ? -5.079 3.491 -9.972 1.00 89.88 100 SER A C 1
ATOM 792 O O . SER A 1 100 ? -4.037 3.514 -9.328 1.00 89.88 100 SER A O 1
ATOM 794 N N . ASP A 1 101 ? -6.177 4.139 -9.570 1.00 89.12 101 ASP A N 1
ATOM 795 C CA . ASP A 1 101 ? -6.321 4.627 -8.190 1.00 89.12 101 ASP A CA 1
ATOM 796 C C . ASP A 1 101 ? -6.518 3.417 -7.261 1.00 89.12 101 ASP A C 1
ATOM 798 O O . ASP A 1 101 ? -7.226 2.463 -7.607 1.00 89.12 101 ASP A O 1
ATOM 802 N N . VAL A 1 102 ? -5.876 3.433 -6.092 1.00 89.75 102 VAL A N 1
ATOM 803 C CA . VAL A 1 102 ? -6.002 2.371 -5.085 1.00 89.75 102 VAL A CA 1
ATOM 804 C C . VAL A 1 102 ? -7.437 2.231 -4.582 1.00 89.75 102 VAL A C 1
ATOM 806 O O . VAL A 1 102 ? -7.878 1.113 -4.313 1.00 89.75 102 VAL A O 1
ATOM 809 N N . MET A 1 103 ? -8.196 3.331 -4.526 1.00 91.50 103 MET A N 1
ATOM 810 C CA . MET A 1 103 ? -9.601 3.318 -4.110 1.00 91.50 103 MET A CA 1
ATOM 811 C C . MET A 1 103 ? -10.507 2.562 -5.094 1.00 91.50 103 MET A C 1
ATOM 813 O O . MET A 1 103 ? -11.584 2.111 -4.706 1.00 91.50 103 MET A O 1
ATOM 817 N N . ASP A 1 104 ? -10.058 2.354 -6.335 1.00 94.94 104 ASP A N 1
ATOM 818 C CA . ASP A 1 104 ? -10.762 1.539 -7.331 1.00 94.94 104 ASP A CA 1
ATOM 819 C C . ASP A 1 104 ? -10.380 0.046 -7.249 1.00 94.94 104 ASP A C 1
ATOM 821 O O . ASP A 1 104 ? -10.966 -0.786 -7.944 1.00 94.94 104 ASP A O 1
ATOM 825 N N . ARG A 1 105 ? -9.398 -0.320 -6.409 1.00 95.31 105 ARG A N 1
ATOM 826 C CA . ARG A 1 105 ? -8.803 -1.668 -6.326 1.00 95.31 105 ARG A CA 1
ATOM 827 C C . ARG A 1 105 ? -9.058 -2.369 -4.999 1.00 95.31 105 ARG A C 1
ATOM 829 O O . ARG A 1 105 ? -8.156 -2.954 -4.393 1.00 95.31 105 ARG A O 1
ATOM 836 N N . SER A 1 106 ? -10.314 -2.354 -4.559 1.00 96.56 106 SER A N 1
ATOM 837 C CA . SER A 1 106 ? -10.742 -3.094 -3.364 1.00 96.56 106 SER A CA 1
ATOM 838 C C . SER A 1 106 ? -10.486 -4.598 -3.483 1.00 96.56 106 SER A C 1
ATOM 840 O O . SER A 1 106 ? -10.190 -5.243 -2.480 1.00 96.56 106 SER A O 1
ATOM 842 N N . ASP A 1 107 ? -10.526 -5.142 -4.703 1.00 96.12 107 ASP A N 1
ATOM 843 C CA . ASP A 1 107 ? -10.175 -6.527 -5.020 1.00 96.12 107 ASP A CA 1
ATOM 844 C C . ASP A 1 107 ? -8.739 -6.865 -4.594 1.00 96.12 107 ASP A C 1
ATOM 846 O O . ASP A 1 107 ? -8.509 -7.882 -3.935 1.00 96.12 107 ASP A O 1
ATOM 850 N N . ILE A 1 108 ? -7.779 -5.986 -4.904 1.00 94.88 108 ILE A N 1
ATOM 851 C CA . ILE A 1 108 ? -6.379 -6.162 -4.502 1.00 94.88 108 ILE A CA 1
ATOM 852 C C . ILE A 1 108 ? -6.262 -6.022 -2.998 1.00 94.88 108 ILE A C 1
ATOM 854 O O . ILE A 1 108 ? -5.757 -6.936 -2.350 1.00 94.88 108 ILE A O 1
ATOM 858 N N . VAL A 1 109 ? -6.751 -4.910 -2.445 1.00 95.12 109 VAL A N 1
ATOM 859 C CA . VAL A 1 109 ? -6.593 -4.588 -1.021 1.00 95.12 109 VAL A CA 1
ATOM 860 C C . VAL A 1 109 ? -7.179 -5.686 -0.132 1.00 95.12 109 VAL A C 1
ATOM 862 O O . VAL A 1 109 ? -6.530 -6.109 0.824 1.00 95.12 109 VAL A O 1
ATOM 865 N N . ALA A 1 110 ? -8.349 -6.220 -0.487 1.00 94.94 110 ALA A N 1
ATOM 866 C CA . ALA A 1 110 ? -8.979 -7.316 0.242 1.00 94.94 110 ALA A CA 1
ATOM 867 C C . ALA A 1 110 ? -8.243 -8.655 0.089 1.00 94.94 110 ALA A C 1
ATOM 869 O O . ALA A 1 110 ? -8.284 -9.494 0.991 1.00 94.94 110 ALA A O 1
ATOM 870 N N . SER A 1 111 ? -7.555 -8.882 -1.033 1.00 93.81 111 SER A N 1
ATOM 871 C CA . SER A 1 111 ? -6.781 -10.108 -1.256 1.00 93.81 111 SER A CA 1
ATOM 872 C C . SER A 1 111 ? -5.397 -10.080 -0.591 1.00 93.81 111 SER A C 1
ATOM 874 O O . SER A 1 111 ? -4.901 -11.135 -0.181 1.00 93.81 111 SER A O 1
ATOM 876 N N . SER A 1 112 ? -4.810 -8.898 -0.390 1.00 93.19 112 SER A N 1
ATOM 877 C CA . SER A 1 112 ? -3.456 -8.709 0.140 1.00 93.19 112 SER A CA 1
ATOM 878 C C . SER A 1 112 ? -3.289 -9.211 1.575 1.00 93.19 112 SER A C 1
ATOM 880 O O . SER A 1 112 ? -4.169 -9.069 2.419 1.00 93.19 112 SER A O 1
ATOM 882 N N . ASN A 1 113 ? -2.142 -9.831 1.865 1.00 89.50 113 ASN A N 1
ATOM 883 C CA . ASN A 1 113 ? -1.747 -10.214 3.229 1.00 89.50 113 ASN A CA 1
ATOM 884 C C . ASN A 1 113 ? -0.873 -9.154 3.909 1.00 89.50 113 ASN A C 1
ATOM 886 O O . ASN A 1 113 ? -0.870 -9.053 5.134 1.00 89.50 113 ASN A O 1
ATOM 890 N N . ILE A 1 114 ? -0.114 -8.409 3.108 1.00 89.75 114 ILE A N 1
ATOM 891 C CA . ILE A 1 114 ? 0.768 -7.326 3.528 1.00 89.75 114 ILE A CA 1
ATOM 892 C C . ILE A 1 114 ? 0.474 -6.161 2.588 1.00 89.75 114 ILE A C 1
ATOM 894 O O . ILE A 1 114 ? 0.469 -6.346 1.371 1.00 89.75 114 ILE A O 1
ATOM 898 N N . ILE A 1 115 ? 0.195 -4.994 3.153 1.00 91.44 115 ILE A N 1
ATOM 899 C CA . ILE A 1 115 ? -0.012 -3.747 2.429 1.00 91.44 115 ILE A CA 1
ATOM 900 C C . ILE A 1 115 ? 1.118 -2.808 2.835 1.00 91.44 115 ILE A C 1
ATOM 902 O O . ILE A 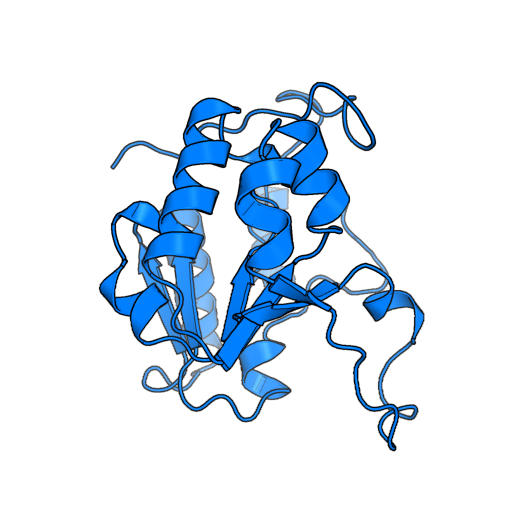1 115 ? 1.351 -2.606 4.024 1.00 91.44 115 ILE A O 1
ATOM 906 N N . VAL A 1 116 ? 1.813 -2.247 1.851 1.00 86.12 116 VAL A N 1
ATOM 907 C CA . VAL A 1 116 ? 2.774 -1.160 2.055 1.00 86.12 116 VAL A CA 1
ATOM 908 C C . VAL A 1 116 ? 2.104 0.108 1.547 1.00 86.12 116 VAL A C 1
ATOM 910 O O . VAL A 1 116 ? 1.721 0.163 0.381 1.00 86.12 116 VAL A O 1
ATOM 913 N N . ALA A 1 117 ? 1.905 1.081 2.428 1.00 82.50 117 ALA A N 1
ATOM 914 C CA . ALA A 1 117 ? 1.300 2.365 2.104 1.00 82.50 117 ALA A CA 1
ATOM 915 C C . ALA A 1 117 ? 2.301 3.470 2.449 1.00 82.50 117 ALA A C 1
ATOM 917 O O . ALA A 1 117 ? 2.475 3.815 3.619 1.00 82.50 117 ALA A O 1
ATOM 918 N N . ASN A 1 118 ? 2.966 3.993 1.421 1.00 70.56 118 ASN A N 1
ATOM 919 C CA . ASN A 1 118 ? 3.955 5.057 1.540 1.00 70.56 118 ASN A CA 1
ATOM 920 C C . ASN A 1 118 ? 3.329 6.409 1.162 1.00 70.56 118 ASN A C 1
ATOM 922 O O . ASN A 1 118 ? 2.608 6.504 0.173 1.00 70.56 118 ASN A O 1
ATOM 926 N N . VAL A 1 119 ? 3.641 7.455 1.940 1.00 61.56 119 VAL A N 1
ATOM 927 C CA . VAL A 1 119 ? 3.608 8.869 1.500 1.00 61.56 119 VAL A CA 1
ATOM 928 C C . VAL A 1 119 ? 2.210 9.402 1.083 1.00 61.56 119 VAL A C 1
ATOM 930 O O . VAL A 1 119 ? 2.104 10.360 0.329 1.00 61.56 119 VAL A O 1
ATOM 933 N N . LEU A 1 120 ? 1.102 8.877 1.631 1.00 60.09 120 LEU A N 1
ATOM 934 C CA . LEU A 1 120 ? -0.249 9.412 1.341 1.00 60.09 120 LEU A CA 1
ATOM 935 C C . LEU A 1 120 ? -0.387 10.921 1.624 1.00 60.09 120 LEU A C 1
ATOM 937 O O . LEU A 1 120 ? -1.119 11.609 0.918 1.00 60.09 120 LEU A O 1
ATOM 941 N N . ASP A 1 121 ? 0.350 11.438 2.606 1.00 60.72 121 ASP A N 1
ATOM 942 C CA . ASP A 1 121 ? 0.308 12.835 3.048 1.00 60.72 121 ASP A CA 1
ATOM 943 C C . ASP A 1 121 ? 0.636 13.858 1.935 1.00 60.72 121 ASP A C 1
ATOM 945 O O . ASP A 1 121 ? 0.258 15.020 2.062 1.00 60.72 121 ASP A O 1
ATOM 949 N N . PHE A 1 122 ? 1.317 13.452 0.853 1.00 61.47 122 PHE A N 1
ATOM 950 C CA . PHE A 1 122 ? 1.827 14.362 -0.190 1.00 61.47 122 PHE A CA 1
ATOM 951 C C . PHE A 1 122 ? 0.995 14.367 -1.478 1.00 61.47 122 PHE A C 1
ATOM 953 O O . PHE A 1 122 ? 1.176 15.236 -2.337 1.00 61.47 122 PHE A O 1
ATOM 960 N N . PHE A 1 123 ? 0.103 13.391 -1.652 1.00 62.31 123 PHE A N 1
ATOM 961 C CA . PHE A 1 123 ? -0.538 13.125 -2.951 1.00 62.31 123 PHE A CA 1
ATOM 962 C C . PHE A 1 123 ? -2.004 13.485 -3.009 1.00 62.31 123 PHE A C 1
ATOM 964 O O . PHE A 1 123 ? -2.634 13.390 -4.066 1.00 62.31 123 PHE A O 1
ATOM 971 N N . VAL A 1 124 ? -2.577 13.829 -1.863 1.00 72.75 124 VAL A N 1
ATOM 972 C CA . VAL A 1 124 ? -4.011 13.993 -1.734 1.00 72.75 124 VAL A CA 1
ATOM 973 C C . VAL A 1 124 ? -4.338 15.099 -0.746 1.00 72.75 124 VAL A C 1
ATOM 975 O O . VAL A 1 124 ? -3.665 15.289 0.263 1.00 72.75 124 VAL A O 1
ATOM 978 N N . ASP A 1 125 ? -5.414 15.829 -1.027 1.00 82.69 125 ASP A N 1
ATOM 979 C CA . ASP A 1 125 ? -5.990 16.734 -0.040 1.00 82.69 125 ASP A CA 1
ATOM 980 C C . ASP A 1 125 ? -6.482 15.964 1.201 1.00 82.69 125 ASP A C 1
ATOM 982 O O . ASP A 1 125 ? -6.701 14.749 1.163 1.00 82.69 125 ASP A O 1
ATOM 986 N N . ILE A 1 126 ? -6.693 16.684 2.308 1.00 85.06 126 ILE A N 1
ATOM 987 C CA . ILE A 1 126 ? -7.124 16.107 3.594 1.00 85.06 126 ILE A CA 1
ATOM 988 C C . ILE A 1 126 ? -8.391 15.246 3.441 1.00 85.06 126 ILE A C 1
ATOM 990 O O . ILE A 1 126 ? -8.529 14.222 4.109 1.00 85.06 126 ILE A O 1
ATOM 994 N N . GLU A 1 127 ? -9.319 15.615 2.557 1.00 88.19 127 GLU A N 1
ATOM 995 C CA . GLU A 1 127 ? -10.580 14.890 2.386 1.00 88.19 127 GLU A CA 1
ATOM 996 C C . GLU A 1 127 ? -10.391 13.577 1.621 1.00 88.19 127 GLU A C 1
ATOM 998 O O . GLU A 1 127 ? -10.946 12.545 2.011 1.00 88.19 127 GLU A O 1
ATOM 1003 N N . LYS A 1 128 ? -9.586 13.567 0.555 1.00 85.56 128 LYS A N 1
ATOM 1004 C CA . LYS A 1 128 ? -9.207 12.333 -0.141 1.00 85.56 128 LYS A CA 1
ATOM 1005 C C . LYS A 1 128 ? -8.313 11.462 0.749 1.00 85.56 128 LYS A C 1
ATOM 1007 O O . LYS A 1 128 ? -8.513 10.250 0.772 1.00 85.56 128 LYS A O 1
ATOM 1012 N N . HIS A 1 129 ? -7.439 12.052 1.560 1.00 87.50 129 HIS A N 1
ATOM 1013 C CA . HIS A 1 129 ? -6.632 11.326 2.539 1.00 87.50 129 HIS A CA 1
ATOM 1014 C C . HIS A 1 129 ? -7.506 10.563 3.548 1.00 87.50 129 HIS A C 1
ATOM 1016 O O . HIS A 1 129 ? -7.350 9.352 3.716 1.00 87.50 129 HIS A O 1
ATOM 1022 N N . LYS A 1 130 ? -8.511 11.224 4.140 1.00 90.62 130 LYS A N 1
ATOM 1023 C CA . LYS A 1 130 ? -9.492 10.562 5.018 1.00 90.62 130 LYS A CA 1
ATOM 1024 C C . LYS A 1 130 ? -10.224 9.422 4.310 1.00 90.62 130 LYS A C 1
ATOM 1026 O O . LYS A 1 130 ? -10.376 8.340 4.874 1.00 90.62 130 LYS A O 1
ATOM 1031 N N . LYS A 1 131 ? -10.667 9.640 3.064 1.00 92.38 131 LYS A N 1
ATOM 1032 C CA . LYS A 1 131 ? -11.363 8.611 2.268 1.00 92.38 131 LYS A CA 1
ATOM 1033 C C . LYS A 1 131 ? -10.504 7.370 2.046 1.00 92.38 131 LYS A C 1
ATOM 1035 O O . LYS A 1 131 ? -11.035 6.268 2.151 1.00 92.38 131 LYS A O 1
ATOM 1040 N N . ILE A 1 132 ? -9.206 7.533 1.792 1.00 91.88 132 ILE A N 1
ATOM 1041 C CA . ILE A 1 132 ? -8.274 6.408 1.632 1.00 91.88 132 ILE A CA 1
ATOM 1042 C C . ILE A 1 132 ? -8.183 5.593 2.927 1.00 91.88 132 ILE A C 1
ATOM 1044 O O . ILE A 1 132 ? -8.279 4.368 2.884 1.00 91.88 132 ILE A O 1
ATOM 1048 N N . TRP A 1 133 ? -8.092 6.243 4.090 1.00 92.44 133 TRP A N 1
ATOM 1049 C CA . TRP A 1 133 ? -8.053 5.532 5.372 1.00 92.44 133 TRP A CA 1
ATOM 1050 C C . TRP A 1 133 ? -9.349 4.786 5.694 1.00 92.44 133 TRP A C 1
ATOM 1052 O O . TRP A 1 133 ? -9.300 3.634 6.130 1.00 92.44 133 TRP A O 1
ATOM 1062 N N . TYR A 1 134 ? -10.512 5.379 5.412 1.00 94.50 134 TYR A N 1
ATOM 1063 C CA . TYR A 1 134 ? -11.786 4.659 5.513 1.00 94.50 134 TYR A CA 1
ATOM 1064 C C . TYR A 1 134 ? -11.860 3.479 4.546 1.00 94.50 134 TYR A C 1
ATOM 1066 O O . TYR A 1 134 ? -12.308 2.396 4.924 1.00 94.50 134 TYR A O 1
ATOM 1074 N N . PHE A 1 135 ? -11.386 3.667 3.315 1.00 95.31 135 PHE A N 1
ATOM 1075 C CA . PHE A 1 135 ? -11.320 2.614 2.314 1.00 95.31 135 PHE A CA 1
ATOM 1076 C C . PHE A 1 135 ? -10.432 1.452 2.778 1.00 95.31 135 PHE A C 1
ATOM 1078 O O . PHE A 1 135 ? -10.842 0.295 2.671 1.00 95.31 135 PHE A O 1
ATOM 1085 N N . PHE A 1 136 ? -9.267 1.736 3.362 1.00 94.69 136 PHE A N 1
ATOM 1086 C CA . PHE A 1 136 ? -8.399 0.714 3.942 1.00 94.69 136 PHE A CA 1
ATOM 1087 C C . PHE A 1 136 ? -9.034 0.014 5.140 1.00 94.69 136 PHE A C 1
ATOM 1089 O O . PHE A 1 136 ? -9.034 -1.216 5.172 1.00 94.69 136 PHE A O 1
ATOM 1096 N N . LYS A 1 137 ? -9.650 0.748 6.075 1.00 94.56 137 LYS A N 1
ATOM 1097 C CA . LYS A 1 137 ? -10.382 0.134 7.195 1.00 94.56 137 LYS A CA 1
ATOM 1098 C C . LYS A 1 137 ? -11.502 -0.787 6.722 1.00 94.56 137 LYS A C 1
ATOM 1100 O O . LYS A 1 137 ? -11.738 -1.825 7.334 1.00 94.56 137 LYS A O 1
ATOM 1105 N N . GLN A 1 138 ? -12.182 -0.426 5.638 1.00 95.88 138 GLN A N 1
ATOM 1106 C CA . GLN A 1 138 ? -13.268 -1.222 5.079 1.00 95.88 138 GLN A CA 1
ATOM 1107 C C . GLN A 1 138 ? -12.776 -2.496 4.374 1.00 95.88 138 GLN A C 1
ATOM 1109 O O . GLN A 1 138 ? -13.446 -3.525 4.460 1.00 95.88 138 GLN A O 1
ATOM 1114 N N . HIS A 1 139 ? -11.653 -2.434 3.652 1.00 97.00 139 HIS A N 1
ATOM 1115 C CA . HIS A 1 139 ? -11.267 -3.494 2.713 1.00 97.00 139 HIS A CA 1
ATOM 1116 C C . HIS A 1 139 ? -10.062 -4.327 3.145 1.00 97.00 139 HIS A C 1
ATOM 1118 O O . HIS A 1 139 ? -9.961 -5.475 2.714 1.00 97.00 139 HIS A O 1
ATOM 1124 N N . ILE A 1 140 ? -9.156 -3.815 3.984 1.00 95.44 140 ILE A N 1
ATOM 1125 C CA . ILE A 1 140 ? -8.039 -4.631 4.466 1.00 95.44 140 ILE A CA 1
ATOM 1126 C C . ILE A 1 140 ? -8.587 -5.693 5.418 1.00 95.44 140 ILE A C 1
ATOM 1128 O O . ILE A 1 140 ? -9.172 -5.396 6.460 1.00 95.44 140 ILE A O 1
ATOM 1132 N N . LYS A 1 141 ? -8.371 -6.963 5.071 1.00 94.06 141 LYS A N 1
ATOM 1133 C CA . LYS A 1 141 ? -8.853 -8.081 5.883 1.00 94.06 141 LYS A CA 1
ATOM 1134 C C . LYS A 1 141 ? -8.112 -8.159 7.224 1.00 94.06 141 LYS A C 1
ATOM 1136 O O . LYS A 1 141 ? -6.887 -8.006 7.293 1.00 94.06 141 LYS A O 1
ATOM 1141 N N . LYS A 1 142 ? -8.856 -8.501 8.274 1.00 95.19 142 LYS A N 1
ATOM 1142 C CA . LYS A 1 142 ? -8.341 -8.811 9.614 1.00 95.19 142 LYS A CA 1
ATOM 1143 C C . LYS A 1 142 ? -7.206 -9.838 9.571 1.00 95.19 142 LYS A C 1
ATOM 1145 O O . LYS A 1 142 ? -7.269 -10.825 8.839 1.00 95.19 142 LYS A O 1
ATOM 1150 N N . GLY A 1 143 ? -6.180 -9.618 10.391 1.00 91.06 143 GLY A N 1
ATOM 1151 C CA . GLY A 1 143 ? -4.987 -10.462 10.470 1.00 91.06 143 GLY A CA 1
ATOM 1152 C C . GLY A 1 143 ? -3.916 -10.166 9.416 1.00 91.06 143 GLY A C 1
ATOM 1153 O O . GLY A 1 143 ? -2.860 -10.794 9.465 1.00 91.06 143 GLY A O 1
ATOM 1154 N N . SER A 1 144 ? -4.164 -9.224 8.503 1.00 93.31 144 SER A N 1
ATOM 1155 C CA . SER A 1 144 ? -3.153 -8.710 7.571 1.00 93.31 144 SER A CA 1
ATOM 1156 C C . SER A 1 144 ? -2.195 -7.744 8.256 1.00 93.31 144 SER A C 1
ATOM 1158 O O . SER A 1 144 ? -2.442 -7.292 9.378 1.00 93.31 144 SER A O 1
ATOM 1160 N N . TYR A 1 145 ? -1.123 -7.405 7.547 1.00 89.88 145 TYR A N 1
ATOM 1161 C CA . TYR A 1 145 ? -0.141 -6.426 7.985 1.00 89.88 145 TYR A CA 1
ATOM 1162 C C . TYR A 1 145 ? -0.197 -5.164 7.132 1.00 89.88 145 TYR A C 1
ATOM 1164 O O . TYR A 1 145 ? -0.355 -5.243 5.914 1.00 89.88 145 TYR A O 1
ATOM 1172 N N . LEU A 1 146 ? -0.042 -4.017 7.782 1.00 89.69 146 LEU A N 1
ATOM 1173 C CA . LEU A 1 146 ? 0.103 -2.710 7.158 1.00 89.69 146 LEU A CA 1
ATOM 1174 C C . LEU A 1 146 ? 1.477 -2.150 7.531 1.00 89.69 146 LEU A C 1
ATOM 1176 O O . LEU A 1 146 ? 1.850 -2.162 8.704 1.00 89.69 146 LEU A O 1
ATOM 1180 N N . ILE A 1 147 ? 2.219 -1.689 6.533 1.00 85.81 147 ILE A N 1
ATOM 1181 C CA . ILE A 1 147 ? 3.524 -1.052 6.685 1.00 85.81 147 ILE A CA 1
ATOM 1182 C C . ILE A 1 147 ? 3.394 0.387 6.204 1.00 85.81 147 ILE A C 1
ATOM 1184 O O . ILE A 1 147 ? 2.920 0.619 5.090 1.00 85.81 147 ILE A O 1
ATOM 1188 N N . CYS A 1 148 ? 3.825 1.327 7.038 1.00 82.12 148 CYS A N 1
ATOM 1189 C CA . CYS A 1 148 ? 3.849 2.752 6.734 1.00 82.12 148 CYS A CA 1
ATOM 1190 C C . CYS A 1 148 ? 5.238 3.322 7.022 1.00 82.12 148 CYS A C 1
ATOM 1192 O O . CYS A 1 148 ? 5.926 2.868 7.933 1.00 82.12 148 CYS A O 1
ATOM 1194 N N . ASN A 1 149 ? 5.628 4.352 6.280 1.00 76.19 149 ASN A N 1
ATOM 1195 C CA . ASN A 1 149 ? 6.859 5.112 6.511 1.00 76.19 149 ASN A CA 1
ATOM 1196 C C . ASN A 1 149 ? 6.694 6.240 7.552 1.00 76.19 149 ASN A C 1
ATOM 1198 O O . ASN A 1 149 ? 7.599 7.040 7.757 1.00 76.19 149 ASN A O 1
ATOM 1202 N N . ARG A 1 150 ? 5.521 6.323 8.189 1.00 78.94 150 ARG A N 1
ATOM 1203 C CA . ARG A 1 150 ? 5.199 7.257 9.269 1.00 78.94 150 ARG A CA 1
ATOM 1204 C C . ARG A 1 150 ? 4.336 6.557 10.314 1.00 78.94 150 ARG A C 1
ATOM 1206 O O . ARG A 1 150 ? 3.585 5.633 9.991 1.00 78.94 150 ARG A O 1
ATOM 1213 N N . SER A 1 151 ? 4.436 7.018 11.559 1.00 84.50 151 SER A N 1
ATOM 1214 C CA . SER A 1 151 ? 3.538 6.626 12.645 1.00 84.50 151 SER A CA 1
ATOM 1215 C C . SER A 1 151 ? 2.085 6.865 12.241 1.00 84.50 151 SER A C 1
ATOM 1217 O O . SER A 1 151 ? 1.689 7.992 11.943 1.00 84.50 151 SER A O 1
ATOM 1219 N N . ILE A 1 152 ? 1.274 5.806 12.277 1.00 85.38 152 ILE A N 1
ATOM 1220 C CA . ILE A 1 152 ? -0.156 5.915 11.994 1.00 85.38 152 ILE A CA 1
ATOM 1221 C C . ILE A 1 152 ? -0.860 6.837 12.985 1.00 85.38 152 ILE A C 1
ATOM 1223 O O . ILE A 1 152 ? -1.814 7.507 12.614 1.00 85.38 152 ILE A O 1
ATOM 1227 N N . THR A 1 153 ? -0.384 6.900 14.231 1.00 84.88 153 THR A N 1
ATOM 1228 C CA . THR A 1 153 ? -0.929 7.806 15.243 1.00 84.88 153 THR A CA 1
ATOM 1229 C C . THR A 1 153 ? -0.802 9.245 14.761 1.00 84.88 153 THR A C 1
ATOM 1231 O O . THR A 1 153 ? -1.801 9.952 14.684 1.00 84.88 153 THR A O 1
ATOM 1234 N N . ASP A 1 154 ? 0.393 9.636 14.326 1.00 84.38 154 ASP A N 1
ATOM 1235 C CA . ASP A 1 154 ? 0.697 10.989 13.865 1.00 84.38 154 ASP A CA 1
ATOM 1236 C C . ASP A 1 154 ? -0.069 11.312 12.575 1.00 84.38 154 ASP A C 1
ATOM 1238 O O . ASP A 1 154 ? -0.641 12.396 12.435 1.00 84.38 154 ASP A O 1
ATOM 1242 N N . THR A 1 155 ? -0.124 10.357 11.637 1.00 85.56 155 THR A N 1
ATOM 1243 C CA . THR A 1 155 ? -0.895 10.499 10.396 1.00 85.56 155 THR A CA 1
ATOM 1244 C C . THR A 1 155 ? -2.374 10.721 10.701 1.00 85.56 155 THR A C 1
ATOM 1246 O O . THR A 1 155 ? -2.952 11.692 10.215 1.00 85.56 155 THR A O 1
ATOM 1249 N N . LEU A 1 156 ? -2.989 9.878 11.536 1.00 87.44 156 LEU A N 1
ATOM 1250 C CA . LEU A 1 156 ? -4.406 9.980 11.887 1.00 87.44 156 LEU A CA 1
ATOM 1251 C C . LEU A 1 156 ? -4.722 11.241 12.698 1.00 87.44 156 LEU A C 1
ATOM 1253 O O . LEU A 1 156 ? -5.775 11.842 12.477 1.00 87.44 156 LEU A O 1
ATOM 1257 N N . GLU A 1 157 ? -3.819 11.676 13.581 1.00 87.75 157 GLU A N 1
ATOM 1258 C CA . GLU A 1 157 ? -3.963 12.926 14.336 1.00 87.75 157 GLU A 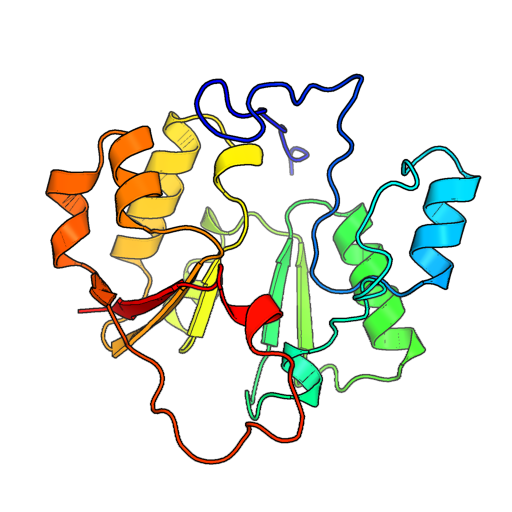CA 1
ATOM 1259 C C . GLU A 1 157 ? -3.975 14.131 13.395 1.00 87.75 157 GLU A C 1
ATOM 1261 O O . GLU A 1 157 ? -4.855 14.986 13.503 1.00 87.75 157 GLU A O 1
ATOM 1266 N N . SER A 1 158 ? -3.071 14.157 12.409 1.00 85.44 158 SER A N 1
ATOM 1267 C CA . SER A 1 158 ? -2.966 15.260 11.446 1.00 85.44 158 SER A CA 1
ATOM 1268 C C . SER A 1 158 ? -4.222 15.463 10.585 1.00 85.44 158 SER A C 1
ATOM 1270 O O . SER A 1 158 ? -4.496 16.581 10.146 1.00 85.44 158 SER A O 1
ATOM 1272 N N . ILE A 1 159 ? -5.017 14.407 10.380 1.00 87.12 159 ILE A N 1
ATOM 1273 C CA . ILE A 1 159 ? -6.264 14.439 9.596 1.00 87.12 159 ILE A CA 1
ATOM 1274 C C . ILE A 1 159 ? -7.532 14.307 10.450 1.00 87.12 159 ILE A C 1
ATOM 1276 O O . ILE A 1 159 ? -8.632 14.270 9.897 1.00 87.12 159 ILE A O 1
ATOM 1280 N N . GLY A 1 160 ? -7.407 14.260 11.780 1.00 87.31 160 GLY A N 1
ATOM 1281 C CA . GLY A 1 160 ? -8.533 14.190 12.715 1.00 87.31 160 GLY A CA 1
ATOM 1282 C C . GLY A 1 160 ? -9.304 12.865 12.699 1.00 87.31 160 GLY A C 1
ATOM 1283 O O . GLY A 1 160 ? -10.518 12.881 12.865 1.00 87.31 160 GLY A O 1
ATOM 1284 N N . LEU A 1 161 ? -8.625 11.734 12.475 1.00 88.75 161 LEU A N 1
ATOM 1285 C CA . LEU A 1 161 ? -9.221 10.386 12.438 1.00 88.75 161 LEU A CA 1
ATOM 1286 C C . LEU A 1 161 ? -8.777 9.464 13.586 1.00 88.75 161 LEU A C 1
ATOM 1288 O O . LEU A 1 161 ? -9.153 8.289 13.608 1.00 88.75 161 LEU A O 1
ATOM 1292 N N . SER A 1 162 ? -7.988 9.962 14.541 1.00 86.12 162 SER A N 1
ATOM 1293 C CA . SER A 1 162 ? -7.416 9.137 15.615 1.00 86.12 162 SER A CA 1
ATOM 1294 C C . SER A 1 162 ? -8.479 8.395 16.417 1.00 86.12 162 SER A C 1
ATOM 1296 O O . SER A 1 162 ? -8.394 7.181 16.551 1.00 86.12 162 SER A O 1
ATOM 1298 N N . GLU A 1 163 ? -9.527 9.078 16.882 1.00 83.75 163 GLU A N 1
ATOM 1299 C CA . GLU A 1 163 ? -10.576 8.453 17.704 1.00 83.75 163 GLU A CA 1
ATOM 1300 C C . GLU A 1 163 ? -11.312 7.313 16.979 1.00 83.75 163 GLU A C 1
ATOM 1302 O O . GLU A 1 163 ? -11.760 6.358 17.607 1.00 83.75 163 GLU A O 1
ATOM 1307 N N . GLU A 1 164 ? -11.414 7.380 15.650 1.00 84.19 164 GLU A N 1
ATOM 1308 C CA . GLU A 1 164 ? -12.191 6.424 14.860 1.00 84.19 164 GLU A CA 1
ATOM 1309 C C . GLU A 1 164 ? -11.386 5.196 14.424 1.00 84.19 164 GLU A C 1
ATOM 1311 O O . GLU A 1 164 ? -11.952 4.118 14.190 1.00 84.19 164 GLU A O 1
ATOM 1316 N N . LEU A 1 165 ? -10.076 5.361 14.235 1.00 85.31 165 LEU A N 1
ATOM 1317 C CA . LEU A 1 165 ? -9.218 4.374 13.581 1.00 85.31 165 LEU A CA 1
ATOM 1318 C C . LEU A 1 165 ? -8.131 3.802 14.499 1.00 85.31 165 LEU A C 1
ATOM 1320 O O . LEU A 1 165 ? -7.503 2.818 14.118 1.00 85.31 165 LEU A O 1
ATOM 1324 N N . ILE A 1 166 ? -7.931 4.335 15.708 1.00 80.19 166 ILE A N 1
ATOM 1325 C CA . ILE A 1 166 ? -6.844 3.880 16.590 1.00 80.19 166 ILE A CA 1
ATOM 1326 C C . ILE A 1 166 ? -6.974 2.409 17.011 1.00 80.19 166 ILE A C 1
ATOM 1328 O O . ILE A 1 166 ? -5.980 1.690 17.032 1.00 80.19 166 ILE A O 1
ATOM 1332 N N . ASP A 1 167 ? -8.198 1.919 17.231 1.00 88.38 167 ASP A N 1
ATOM 1333 C CA . ASP A 1 167 ? -8.451 0.524 17.631 1.00 88.38 167 ASP A CA 1
ATOM 1334 C C . ASP A 1 167 ? -8.399 -0.472 16.459 1.00 88.38 167 ASP A C 1
ATOM 1336 O O . ASP A 1 167 ? -8.472 -1.689 16.651 1.00 88.38 167 ASP A O 1
ATOM 1340 N N . TRP A 1 168 ? -8.286 0.016 15.221 1.00 93.69 168 TRP A N 1
ATOM 1341 C CA . TRP A 1 168 ? -8.242 -0.833 14.028 1.00 93.69 168 TRP A CA 1
ATOM 1342 C C . TRP A 1 168 ? -6.878 -1.516 13.844 1.00 93.69 168 TRP A C 1
ATOM 1344 O O . TRP A 1 168 ? -6.804 -2.599 13.255 1.00 93.69 168 TRP A O 1
ATOM 1354 N N . LEU A 1 169 ? -5.807 -0.925 14.382 1.00 91.31 169 LEU A N 1
ATOM 1355 C CA . LEU A 1 169 ? -4.431 -1.369 14.176 1.00 91.31 169 LEU A CA 1
ATOM 1356 C C . LEU A 1 169 ? -3.726 -1.652 15.502 1.00 91.31 169 LEU A C 1
ATOM 1358 O O . LEU A 1 169 ? -3.747 -0.852 16.429 1.00 91.31 169 LEU A O 1
ATOM 1362 N N . SER A 1 170 ? -3.029 -2.782 15.568 1.00 89.81 170 SER A N 1
ATOM 1363 C CA . SER A 1 170 ? -2.124 -3.114 16.669 1.00 89.81 170 SER A CA 1
ATOM 1364 C C . SER A 1 170 ? -0.675 -2.963 16.225 1.00 89.81 170 SER A C 1
ATOM 1366 O O . SER A 1 170 ? -0.277 -3.544 15.216 1.00 89.81 170 SER A O 1
ATOM 1368 N N . ILE A 1 171 ? 0.140 -2.244 17.000 1.00 86.62 171 ILE A N 1
ATOM 1369 C CA . ILE A 1 171 ? 1.580 -2.127 16.736 1.00 86.62 171 ILE A CA 1
ATOM 1370 C C . ILE A 1 171 ? 2.224 -3.517 16.788 1.00 86.62 171 ILE A C 1
ATOM 1372 O O . ILE A 1 171 ? 2.118 -4.237 17.785 1.00 86.62 171 ILE A O 1
ATOM 1376 N N . CYS A 1 172 ? 2.945 -3.876 15.731 1.00 78.81 172 CYS A N 1
ATOM 1377 C CA . CYS A 1 172 ? 3.759 -5.079 15.684 1.00 78.81 172 CYS A CA 1
ATOM 1378 C C . CYS A 1 172 ? 5.230 -4.707 15.812 1.00 78.81 172 CYS A C 1
ATOM 1380 O O . CYS A 1 172 ? 5.819 -4.110 14.917 1.00 78.81 172 CYS A O 1
ATOM 1382 N N . LYS A 1 173 ? 5.853 -5.116 16.919 1.00 63.62 173 LYS A N 1
ATOM 1383 C CA . LYS A 1 173 ? 7.308 -5.029 17.046 1.00 63.62 173 LYS A CA 1
ATOM 1384 C C . LYS A 1 173 ? 7.934 -6.177 16.248 1.00 63.62 173 LYS A C 1
ATOM 1386 O O . LYS A 1 173 ? 7.550 -7.326 16.491 1.00 63.62 173 LYS A O 1
ATOM 1391 N N . PRO A 1 174 ? 8.867 -5.912 15.318 1.00 56.53 174 PRO A N 1
ATOM 1392 C CA . PRO A 1 174 ? 9.565 -6.980 14.616 1.00 56.53 174 PRO A CA 1
ATOM 1393 C C . PRO A 1 174 ? 10.276 -7.895 15.623 1.00 56.53 174 PRO A C 1
ATOM 1395 O O . PRO A 1 174 ? 10.857 -7.434 16.611 1.00 56.53 174 PRO A O 1
ATOM 1398 N N . CYS A 1 175 ? 10.200 -9.209 15.397 1.00 45.81 175 CYS A N 1
ATOM 1399 C CA . CYS A 1 175 ? 10.925 -10.180 16.209 1.00 45.81 175 CYS A CA 1
ATOM 1400 C C . CYS A 1 175 ? 12.418 -10.051 15.876 1.00 45.81 175 CYS A C 1
ATOM 1402 O O . CYS A 1 175 ? 12.835 -10.358 14.762 1.00 45.81 175 CYS A O 1
ATOM 1404 N N . ARG A 1 176 ? 13.212 -9.536 16.822 1.00 49.03 176 ARG A N 1
ATOM 1405 C CA . ARG A 1 176 ? 14.666 -9.371 16.690 1.00 49.03 176 ARG A CA 1
ATOM 1406 C C . ARG A 1 176 ? 15.361 -10.731 16.773 1.00 49.03 176 ARG A C 1
ATOM 1408 O O . ARG A 1 176 ? 15.850 -11.090 17.839 1.00 49.03 176 ARG A O 1
ATOM 1415 N N . GLN A 1 177 ? 15.384 -11.502 15.691 1.00 42.47 177 GLN A N 1
ATOM 1416 C CA . GLN A 1 177 ? 16.264 -12.668 15.603 1.00 42.47 177 GLN A CA 1
ATOM 1417 C C . GLN A 1 177 ? 16.991 -12.709 14.247 1.00 42.47 177 GLN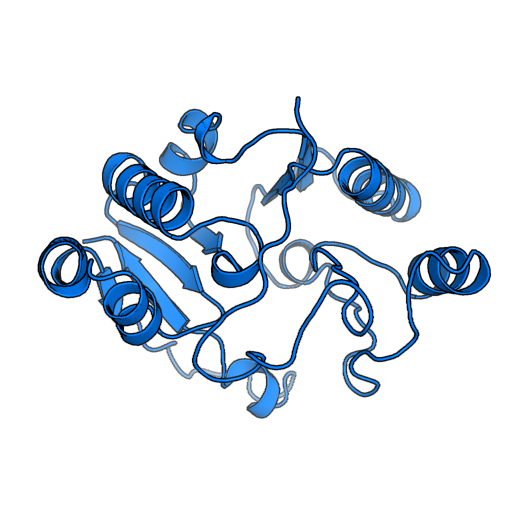 A C 1
ATOM 1419 O O . GLN A 1 177 ? 16.380 -12.892 13.200 1.00 42.47 177 GLN A O 1
ATOM 1424 N N . GLU A 1 178 ? 18.315 -12.518 14.334 1.00 40.53 178 GLU A N 1
ATOM 1425 C CA . GLU A 1 178 ? 19.376 -13.087 13.477 1.00 40.53 178 GLU A CA 1
ATOM 1426 C C . GLU A 1 178 ? 19.644 -12.534 12.060 1.00 40.53 178 GLU A C 1
ATOM 1428 O O . GLU A 1 178 ? 20.349 -13.184 11.298 1.00 40.53 178 GLU A O 1
ATOM 1433 N N . ASN A 1 179 ? 19.220 -11.314 11.706 1.00 41.34 179 ASN A N 1
ATOM 1434 C CA . ASN A 1 179 ? 19.613 -10.682 10.424 1.00 41.34 179 ASN A CA 1
ATOM 1435 C C . ASN A 1 179 ? 20.456 -9.400 10.572 1.00 41.34 179 ASN A C 1
ATOM 1437 O O . ASN A 1 179 ? 20.511 -8.586 9.654 1.00 41.34 179 ASN A O 1
ATOM 1441 N N . GLU A 1 180 ? 21.157 -9.226 11.696 1.00 42.44 180 GLU A N 1
ATOM 1442 C CA . GLU A 1 180 ? 22.028 -8.057 11.949 1.00 42.44 180 GLU A CA 1
ATOM 1443 C C . GLU A 1 180 ? 23.248 -7.975 11.006 1.00 42.44 180 GLU A C 1
ATOM 1445 O O . GLU A 1 180 ? 23.948 -6.972 10.989 1.00 42.44 180 GLU A O 1
ATOM 1450 N N . ILE A 1 181 ? 23.519 -9.014 10.208 1.00 42.72 181 ILE A N 1
ATOM 1451 C CA . ILE A 1 181 ? 24.726 -9.099 9.367 1.00 42.72 181 ILE A CA 1
ATOM 1452 C C . ILE A 1 181 ? 24.551 -8.379 8.014 1.00 42.72 181 ILE A C 1
ATOM 1454 O O . ILE A 1 181 ? 25.544 -8.058 7.367 1.00 42.72 181 ILE A O 1
ATOM 1458 N N . PHE A 1 182 ? 23.315 -8.117 7.569 1.00 40.62 182 PHE A N 1
ATOM 1459 C CA . PHE A 1 182 ? 23.051 -7.648 6.198 1.00 40.62 182 PHE A CA 1
ATOM 1460 C C . PHE A 1 182 ? 22.437 -6.255 6.078 1.00 40.62 182 PHE A C 1
ATOM 1462 O O . PHE A 1 182 ? 22.311 -5.775 4.953 1.00 40.62 182 PHE A O 1
ATOM 1469 N N . PHE A 1 183 ? 22.062 -5.606 7.181 1.00 42.56 183 PHE A N 1
ATOM 1470 C CA . PHE A 1 183 ? 21.370 -4.325 7.104 1.00 42.56 183 PHE A CA 1
ATOM 1471 C C . PHE A 1 183 ? 21.770 -3.381 8.237 1.00 42.56 183 PHE A C 1
ATOM 1473 O O . PHE A 1 183 ? 21.756 -3.778 9.404 1.00 42.56 183 PHE A O 1
ATOM 1480 N N . ASP A 1 184 ? 22.080 -2.132 7.885 1.00 45.78 184 ASP A N 1
ATOM 1481 C CA . ASP A 1 184 ? 22.265 -1.060 8.858 1.00 45.78 184 ASP A CA 1
ATOM 1482 C C . ASP A 1 184 ? 20.921 -0.756 9.532 1.00 45.78 184 ASP A C 1
ATOM 1484 O O . ASP A 1 184 ? 19.894 -0.533 8.891 1.00 45.78 184 ASP A O 1
ATOM 1488 N N . LEU A 1 185 ? 20.916 -0.793 10.866 1.00 46.09 185 LEU A N 1
ATOM 1489 C CA . LEU A 1 185 ? 19.717 -0.612 11.693 1.00 46.09 185 LEU A CA 1
ATOM 1490 C C . LEU A 1 185 ? 19.095 0.790 11.561 1.00 46.09 185 LEU A C 1
ATOM 1492 O O . LEU A 1 185 ? 17.945 0.977 11.957 1.00 46.09 185 LEU A O 1
ATOM 1496 N N . GLU A 1 186 ? 19.841 1.751 11.015 1.00 49.44 186 GLU A N 1
ATOM 1497 C CA . GLU A 1 186 ? 19.400 3.130 10.789 1.00 49.44 186 GLU A CA 1
ATOM 1498 C C . GLU A 1 186 ? 18.343 3.221 9.670 1.00 49.44 186 GLU A C 1
ATOM 1500 O O . GLU A 1 186 ? 17.377 3.964 9.820 1.00 49.44 186 GLU A O 1
ATOM 1505 N N . ASP A 1 187 ? 18.416 2.374 8.634 1.00 47.16 187 ASP A N 1
ATOM 1506 C CA . ASP A 1 187 ? 17.483 2.388 7.488 1.00 47.16 187 ASP A CA 1
ATOM 1507 C C . ASP A 1 187 ? 16.049 1.949 7.849 1.00 47.16 187 ASP A C 1
ATOM 1509 O O . ASP A 1 187 ? 15.093 2.200 7.113 1.00 47.16 187 ASP A O 1
ATOM 1513 N N . PHE A 1 188 ? 15.874 1.271 8.987 1.00 49.97 188 PHE A N 1
ATOM 1514 C CA . PHE A 1 188 ? 14.573 0.787 9.461 1.00 49.97 188 PHE A CA 1
ATOM 1515 C C . PHE A 1 188 ? 13.914 1.700 10.491 1.00 49.97 188 PHE A C 1
ATOM 1517 O O . PHE A 1 188 ? 12.807 1.386 10.936 1.00 49.97 188 PHE A O 1
ATOM 1524 N N . MET A 1 189 ? 14.569 2.793 10.898 1.00 51.47 189 MET A N 1
ATOM 1525 C CA . MET A 1 189 ? 14.066 3.638 11.984 1.00 51.47 189 MET A CA 1
ATOM 1526 C C . MET A 1 189 ? 12.693 4.256 11.691 1.00 51.47 189 MET A C 1
ATOM 1528 O O . MET A 1 189 ? 11.928 4.471 12.631 1.00 51.47 189 MET A O 1
ATOM 1532 N N . ASP A 1 190 ? 12.340 4.418 10.414 1.00 64.56 190 ASP A N 1
ATOM 1533 C CA . ASP A 1 190 ? 11.109 5.098 10.003 1.00 64.56 190 ASP A CA 1
ATOM 1534 C C . ASP A 1 190 ? 9.994 4.148 9.522 1.00 64.56 190 ASP A C 1
ATOM 1536 O O . ASP A 1 190 ? 8.880 4.584 9.216 1.00 64.56 190 ASP A O 1
ATOM 1540 N N . MET A 1 191 ? 10.227 2.827 9.493 1.00 73.00 191 MET A N 1
ATOM 1541 C CA . MET A 1 191 ? 9.191 1.864 9.096 1.00 73.00 191 MET A CA 1
ATOM 1542 C C . MET A 1 191 ? 8.345 1.389 10.278 1.00 73.00 191 MET A C 1
ATOM 1544 O O . MET A 1 191 ? 8.815 0.764 11.229 1.00 73.00 191 MET A O 1
ATOM 1548 N N . HIS A 1 192 ? 7.043 1.615 10.159 1.00 80.06 192 HIS A N 1
ATOM 1549 C CA . HIS A 1 192 ? 6.045 1.295 11.161 1.00 80.06 192 HIS A CA 1
ATOM 1550 C C . HIS A 1 192 ? 5.194 0.112 10.697 1.00 80.06 192 HIS A C 1
ATOM 1552 O O . HIS A 1 192 ? 4.516 0.177 9.671 1.00 80.06 192 HIS A O 1
ATOM 1558 N N . LEU A 1 193 ? 5.233 -0.984 11.461 1.00 85.44 193 LEU A N 1
ATOM 1559 C CA . LEU A 1 193 ? 4.503 -2.217 11.168 1.00 85.44 193 LEU A CA 1
ATOM 1560 C C . LEU A 1 193 ? 3.288 -2.367 12.087 1.00 85.44 193 LEU A C 1
ATOM 1562 O O . LEU A 1 193 ? 3.403 -2.359 13.316 1.00 85.44 193 LEU A O 1
ATOM 1566 N N . TYR A 1 194 ? 2.136 -2.623 11.479 1.00 88.56 194 TYR A N 1
ATOM 1567 C CA . TYR A 1 194 ? 0.864 -2.803 12.162 1.00 88.56 194 TYR A CA 1
ATOM 1568 C C . TYR A 1 194 ? 0.189 -4.105 11.743 1.00 88.56 194 TYR A C 1
ATOM 1570 O O . TYR A 1 194 ? 0.279 -4.528 10.591 1.00 88.56 194 TYR A O 1
ATOM 1578 N N . LYS A 1 195 ? -0.531 -4.726 12.674 1.00 91.44 195 LYS A N 1
ATOM 1579 C CA . LYS A 1 195 ? -1.467 -5.818 12.404 1.00 91.44 195 LYS A CA 1
ATOM 1580 C C . LYS A 1 195 ? -2.891 -5.290 12.443 1.00 91.44 195 LYS A C 1
ATOM 1582 O O . LYS A 1 195 ? -3.262 -4.583 13.375 1.00 91.44 195 LYS A O 1
ATOM 1587 N N . VAL A 1 196 ? -3.688 -5.692 11.462 1.00 92.81 196 VAL A N 1
ATOM 1588 C CA . VAL A 1 196 ? -5.105 -5.332 11.375 1.00 92.81 196 VAL A CA 1
ATOM 1589 C C . VAL A 1 196 ? -5.940 -6.214 12.302 1.00 92.81 196 VAL A C 1
ATOM 1591 O O . VAL A 1 196 ? -5.850 -7.449 12.230 1.00 92.81 196 VAL A O 1
ATOM 1594 N N . ASN A 1 197 ? -6.720 -5.570 13.175 1.00 91.81 197 ASN A N 1
ATOM 1595 C CA . ASN A 1 197 ? -7.495 -6.199 14.250 1.00 91.81 197 ASN A CA 1
ATOM 1596 C C . ASN A 1 197 ? -8.792 -6.870 13.805 1.00 91.81 197 ASN A C 1
ATOM 1598 O O . ASN A 1 197 ? -9.304 -6.624 12.694 1.00 91.81 197 ASN A O 1
#

pLDDT: mean 71.35, std 18.9, range [34.0, 97.0]

Organism: Operophtera brumata (NCBI:txid104452)

Foldseek 3Di:
DDAFDWDFDCDDPRNVDDPVRDQDDDLADDALVVQVVCVVVVNDDPDDDPVPRSHPPPCQPVDPQQAEEAEAQDPVNQVRRVVRCVVVVPDCSHYYYHNDDVLVPLVDQQVDQEAEDEDLSTGDDLVVSVVVLVSNLVRHDAFGKYKYLADPCVVCVVSVNCVPCVVQKDWDDDDPDDPPPPDDPVVCPRITMIGGD

InterPro domains:
  IPR026669 Arsenite methyltransferase-like [PTHR43675] (67-168)
  IPR029063 S-adenosyl-L-methionine-dependent methyltransferase superfamily [G3DSA:3.40.50.150] (35-147)
  IPR029063 S-adenosyl-L-methionine-dependent methyltransferase superfamily [SSF53335] (65-175)

Sequence (197 aa):
MASETIVPPTVGDQADCNEVNTCHVDEFLYDVEEVEKLAKKGKLKRQYCLDCNSRNITAYYFSNAGTIIGVEMNKECCEVQEKIINQYSMNQNRIKVIHSDVMDRSDIVASSNIIVANVLDFFVDIEKHKKIWYFFKQHIKKGSYLICNRSITDTLESIGLSEELIDWLSICKPCRQENEIFFDLEDFMDMHLYKVN

Secondary structure (DSSP, 8-state):
-PPP-----SSSTTTT--TTT-----TTS--HHHHHHHHHTTSS-S-S-TTTTT---HHHHH---S-EEEEES-HHHHHHHHHHHHHTT--TTTEEEEES-GGG-HHHHHH-SEEEE--GGGTS-HHHHHHHHHHHHHHSPTT-EEEESS-HHHHHHHTT-HHHHGGGEEE------S-TTSS-GGGGTT-EEEEE-

Radius of gyration: 17.27 Å; chains: 1; bounding box: 38×40×37 Å